Protein AF-A0A1I8AY73-F1 (afdb_monomer_lite)

pLDDT: mean 74.16, std 17.39, range [27.39, 95.38]

Sequence (264 aa):
MKQMMITGSDPMNEMKNCLAQVWASETMIEEIRRCGNGSQSYKFQIEDEHNTKQILTQKPRFVPFMSYNGFSHIQIQSSLQLFFVEKMRHWNKTIGGNEENNQLQNIDSDTNERLRTTKSNPKECHFPPEFWCIDPKISQQCFNKELCNQQFKSIYGRPINFKIIFNSKFEESRNYLNKYILNNLLNIKTLKLNNGKMFVELEPLHLTNQELEECGFSEWCAQRILEICIAASVEDINQRNNLLLCLNSKYGQINSNWIYECSF

Organism: Meloidogyne hapla (NCBI:txid6305)

Structure (mmCIF, N/CA/C/O backbone):
data_AF-A0A1I8AY73-F1
#
_entry.id   AF-A0A1I8AY73-F1
#
loop_
_atom_site.group_PDB
_atom_site.id
_atom_site.type_symbol
_atom_site.label_atom_id
_atom_site.label_alt_id
_atom_site.label_comp_id
_atom_site.label_asym_id
_atom_site.label_entity_id
_atom_site.label_seq_id
_atom_site.pdbx_PDB_ins_code
_atom_site.Cartn_x
_atom_site.Cartn_y
_atom_site.Cartn_z
_atom_site.occupancy
_atom_site.B_iso_or_equiv
_atom_site.auth_seq_id
_atom_site.auth_comp_id
_atom_site.auth_asym_id
_atom_site.auth_atom_id
_atom_site.pdbx_PDB_model_num
ATOM 1 N N . MET A 1 1 ? 30.314 1.329 17.878 1.00 36.28 1 MET A N 1
ATOM 2 C CA . MET A 1 1 ? 29.064 1.590 17.131 1.00 36.28 1 MET A CA 1
ATOM 3 C C . MET A 1 1 ? 29.318 2.750 16.180 1.00 36.28 1 MET A C 1
ATOM 5 O O . MET A 1 1 ? 29.460 3.872 16.640 1.00 36.28 1 MET A O 1
ATOM 9 N N . LYS A 1 2 ? 29.494 2.469 14.884 1.00 33.69 2 LYS A N 1
ATOM 10 C CA . LYS A 1 2 ? 29.646 3.495 13.843 1.00 33.69 2 LYS A CA 1
ATOM 11 C C . LYS A 1 2 ? 28.239 3.914 13.418 1.00 33.69 2 LYS A C 1
ATOM 13 O O . LYS A 1 2 ? 27.488 3.081 12.924 1.00 33.69 2 LYS A O 1
ATOM 18 N N . GLN A 1 3 ? 27.881 5.168 13.664 1.00 36.50 3 GLN A N 1
ATOM 19 C CA . GLN A 1 3 ? 26.682 5.787 13.104 1.00 36.50 3 GLN A CA 1
ATOM 20 C C . GLN A 1 3 ? 26.814 5.750 11.574 1.00 36.50 3 GLN A C 1
ATOM 22 O O . GLN A 1 3 ? 27.752 6.330 11.026 1.00 36.50 3 GLN A O 1
ATOM 27 N N . MET A 1 4 ? 25.928 5.021 10.891 1.00 27.39 4 MET A N 1
ATOM 28 C CA . MET A 1 4 ? 25.780 5.122 9.440 1.00 27.39 4 MET A CA 1
ATOM 29 C C . MET A 1 4 ? 25.225 6.515 9.148 1.00 27.39 4 MET A C 1
ATOM 31 O O . MET A 1 4 ? 24.051 6.789 9.385 1.00 27.39 4 MET A O 1
ATOM 35 N N . MET A 1 5 ? 26.093 7.416 8.690 1.00 34.47 5 MET A N 1
ATOM 36 C CA . MET A 1 5 ? 25.655 8.635 8.028 1.00 34.47 5 MET A CA 1
ATOM 37 C C . MET A 1 5 ? 24.978 8.215 6.726 1.00 34.47 5 MET A C 1
ATOM 39 O O . MET A 1 5 ? 25.613 7.599 5.873 1.00 34.47 5 MET A O 1
ATOM 43 N N . ILE A 1 6 ? 23.691 8.527 6.589 1.00 37.44 6 ILE A N 1
ATOM 44 C CA . ILE A 1 6 ? 23.001 8.494 5.302 1.00 37.44 6 ILE A CA 1
ATOM 45 C C . ILE A 1 6 ? 23.658 9.597 4.472 1.00 37.44 6 ILE A C 1
ATOM 47 O O . ILE A 1 6 ? 23.344 10.775 4.626 1.00 37.44 6 ILE A O 1
ATOM 51 N N . THR A 1 7 ? 24.655 9.243 3.663 1.00 50.66 7 THR A N 1
ATOM 52 C CA . THR A 1 7 ? 25.154 10.143 2.626 1.00 50.66 7 THR A CA 1
ATOM 53 C C . THR A 1 7 ? 24.006 10.306 1.645 1.00 50.66 7 THR A C 1
ATOM 55 O O . THR A 1 7 ? 23.680 9.344 0.955 1.00 50.66 7 THR A O 1
ATOM 58 N N . GLY A 1 8 ? 23.346 11.468 1.659 1.00 48.25 8 GLY A N 1
ATOM 59 C CA . GLY A 1 8 ? 22.262 11.774 0.730 1.00 48.25 8 GLY A CA 1
ATOM 60 C C . GLY A 1 8 ? 22.762 11.532 -0.685 1.00 48.25 8 GLY A C 1
ATOM 61 O O . GLY A 1 8 ? 23.672 12.218 -1.151 1.00 48.25 8 GLY A O 1
ATOM 62 N N . SER A 1 9 ? 22.250 10.485 -1.311 1.00 67.62 9 SER A N 1
ATOM 63 C CA . SER A 1 9 ? 22.559 10.139 -2.683 1.00 67.62 9 SER A CA 1
ATOM 64 C C . SER A 1 9 ? 22.041 11.254 -3.585 1.00 67.62 9 SER A C 1
ATOM 66 O O . SER A 1 9 ? 20.951 11.786 -3.379 1.00 67.62 9 SER A O 1
ATOM 68 N N . ASP A 1 10 ? 22.860 11.655 -4.557 1.00 81.50 10 ASP A N 1
ATOM 69 C CA . ASP A 1 10 ? 22.446 12.608 -5.583 1.00 81.50 10 ASP A CA 1
ATOM 70 C C . ASP A 1 10 ? 21.257 12.001 -6.349 1.00 81.50 10 ASP A C 1
ATOM 72 O O . ASP A 1 10 ? 21.439 10.961 -7.000 1.00 81.50 10 ASP A O 1
ATOM 76 N N . PRO A 1 11 ? 20.062 12.621 -6.301 1.00 73.25 11 PRO A N 1
ATOM 77 C CA . PRO A 1 11 ? 18.874 12.105 -6.971 1.00 73.25 11 PRO A CA 1
ATOM 78 C C . PRO A 1 11 ? 19.085 11.864 -8.467 1.00 73.25 11 PRO A C 1
ATOM 80 O O . PRO A 1 11 ? 18.412 11.016 -9.044 1.00 73.25 11 PRO A O 1
ATOM 83 N N . MET A 1 12 ? 20.027 12.563 -9.115 1.00 73.94 12 MET A N 1
ATOM 84 C CA . MET A 1 12 ?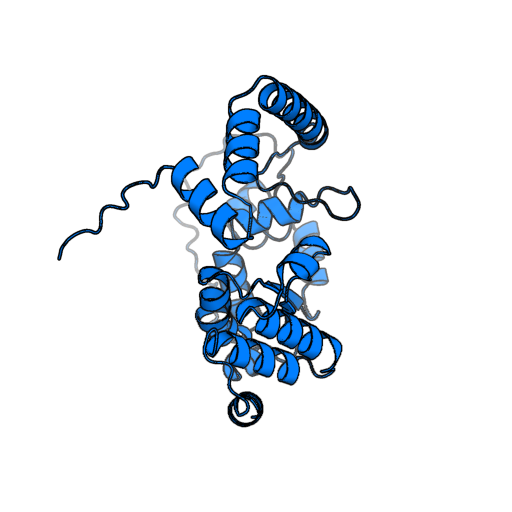 20.349 12.329 -10.527 1.00 73.94 12 MET A CA 1
ATOM 85 C C . MET A 1 12 ? 21.146 11.051 -10.755 1.00 73.94 12 MET A C 1
ATOM 87 O O . MET A 1 12 ? 20.910 10.351 -11.742 1.00 73.94 12 MET A O 1
ATOM 91 N N . ASN A 1 13 ? 22.039 10.703 -9.832 1.00 78.69 13 ASN A N 1
ATOM 92 C CA . ASN A 1 13 ? 22.738 9.423 -9.882 1.00 78.69 13 ASN A CA 1
ATOM 93 C C . ASN A 1 13 ? 21.777 8.270 -9.568 1.00 78.69 13 ASN A C 1
ATOM 95 O O . ASN A 1 13 ? 21.842 7.228 -10.219 1.00 78.69 13 ASN A O 1
ATOM 99 N N . GLU A 1 14 ? 20.835 8.466 -8.641 1.00 82.25 14 GLU A N 1
ATOM 100 C CA . GLU A 1 14 ? 19.780 7.479 -8.388 1.00 82.25 14 GLU A CA 1
ATOM 101 C C . GLU A 1 14 ? 18.820 7.332 -9.565 1.00 82.25 14 GLU A C 1
ATOM 103 O O . GLU A 1 14 ? 18.503 6.208 -9.943 1.00 82.25 14 GLU A O 1
ATOM 108 N N . MET A 1 15 ? 18.417 8.437 -10.202 1.00 83.94 15 MET A N 1
ATOM 109 C CA . MET A 1 15 ? 17.602 8.413 -11.415 1.00 83.94 15 MET A CA 1
ATOM 110 C C . MET A 1 15 ? 18.298 7.617 -12.519 1.00 83.94 15 MET A C 1
ATOM 112 O O . MET A 1 15 ? 17.665 6.763 -13.129 1.00 83.94 15 MET A O 1
ATOM 116 N N . LYS A 1 16 ? 19.598 7.840 -12.756 1.00 81.31 16 LYS A N 1
ATOM 117 C CA . LYS A 1 16 ? 20.367 7.064 -13.740 1.00 81.31 16 LYS A CA 1
ATOM 118 C C . LYS A 1 16 ? 20.355 5.571 -13.412 1.00 81.31 16 LYS A C 1
ATOM 120 O O . LYS A 1 16 ? 20.081 4.759 -14.291 1.00 81.31 16 LYS A O 1
ATOM 125 N N . ASN A 1 17 ? 20.613 5.218 -12.155 1.00 80.69 17 ASN A N 1
ATOM 126 C CA . ASN A 1 17 ? 20.606 3.826 -11.707 1.00 80.69 17 ASN A CA 1
ATOM 127 C C . ASN A 1 17 ? 19.213 3.190 -11.841 1.00 80.69 17 ASN A C 1
ATOM 129 O O . ASN A 1 17 ? 19.109 2.034 -12.234 1.00 80.69 17 ASN A O 1
ATOM 133 N N . CYS A 1 18 ? 18.152 3.946 -11.558 1.00 80.94 18 CYS A N 1
ATOM 134 C CA . CYS A 1 18 ? 16.764 3.511 -11.690 1.00 80.94 18 CYS A CA 1
ATOM 135 C C . CYS A 1 18 ? 16.366 3.323 -13.163 1.00 80.94 18 CYS A C 1
ATOM 137 O O . CYS A 1 18 ? 15.837 2.280 -13.533 1.00 80.94 18 CYS A O 1
ATOM 139 N N . LEU A 1 19 ? 16.698 4.283 -14.032 1.00 75.94 19 LEU A N 1
ATOM 140 C CA . LEU A 1 19 ? 16.413 4.205 -15.467 1.00 75.94 19 LEU A CA 1
ATOM 141 C C . LEU A 1 19 ? 17.179 3.059 -16.144 1.00 75.94 19 LEU A C 1
ATOM 143 O O . LEU A 1 19 ? 16.635 2.371 -17.005 1.00 75.94 19 LEU A O 1
ATOM 147 N N . ALA A 1 20 ? 18.410 2.790 -15.703 1.00 77.12 20 ALA A N 1
ATOM 148 C CA . ALA A 1 20 ? 19.174 1.633 -16.162 1.00 77.12 20 ALA A CA 1
ATOM 149 C C . ALA A 1 20 ? 18.514 0.293 -15.774 1.00 77.12 20 ALA A C 1
ATOM 151 O O . ALA A 1 20 ? 18.665 -0.692 -16.497 1.00 77.12 20 ALA A O 1
ATOM 152 N N . GLN A 1 21 ? 17.762 0.243 -14.665 1.00 82.62 21 GLN A N 1
ATOM 153 C CA . GLN A 1 21 ? 17.021 -0.955 -14.243 1.00 82.62 21 GLN A CA 1
ATOM 154 C C . GLN A 1 21 ? 15.760 -1.216 -15.077 1.00 82.62 21 GLN A C 1
ATOM 156 O O . GLN A 1 21 ? 15.335 -2.365 -15.153 1.00 82.62 21 GLN A O 1
ATOM 161 N N . VAL A 1 22 ? 15.194 -0.191 -15.723 1.00 78.44 22 VAL A N 1
ATOM 162 C CA . VAL A 1 22 ? 14.037 -0.310 -16.637 1.00 78.44 22 VAL A CA 1
ATOM 163 C C . VAL A 1 22 ? 14.459 -0.341 -18.113 1.00 78.44 22 VAL A C 1
ATOM 165 O O . VAL A 1 22 ? 13.710 0.045 -19.002 1.00 78.44 22 VAL A O 1
ATOM 168 N N . TRP A 1 23 ? 15.692 -0.789 -18.380 1.00 82.06 23 TRP A N 1
ATOM 169 C CA . TRP A 1 23 ? 16.272 -0.949 -19.722 1.00 82.06 23 TRP A CA 1
ATOM 170 C C . TRP A 1 23 ? 16.296 0.317 -20.589 1.00 82.06 23 TRP A C 1
ATOM 172 O O . TRP A 1 23 ? 16.402 0.224 -21.815 1.00 82.06 23 TRP A O 1
ATOM 182 N N . ALA A 1 24 ? 16.266 1.506 -19.981 1.00 79.44 24 ALA A N 1
ATOM 183 C CA . ALA A 1 24 ? 16.506 2.732 -20.725 1.00 79.44 24 ALA A CA 1
ATOM 184 C C . ALA A 1 24 ? 17.937 2.703 -21.286 1.00 79.44 24 ALA A C 1
ATOM 186 O O . ALA A 1 24 ? 18.908 2.475 -20.559 1.00 79.44 24 ALA A O 1
ATOM 187 N N . SER A 1 25 ? 18.079 2.928 -22.592 1.00 92.94 25 SER A N 1
ATOM 188 C CA . SER A 1 25 ? 19.401 3.043 -23.208 1.00 92.94 25 SER A CA 1
ATOM 189 C C . SER A 1 25 ? 20.148 4.250 -22.632 1.00 92.94 25 SER A C 1
ATOM 191 O O . SER A 1 25 ? 19.530 5.241 -22.247 1.00 92.94 25 SER A O 1
ATOM 193 N N . GLU A 1 26 ? 21.484 4.219 -22.617 1.00 91.12 26 GLU A N 1
ATOM 194 C CA . GLU A 1 26 ? 22.284 5.368 -22.153 1.00 91.12 26 GLU A CA 1
ATOM 195 C C . GLU A 1 26 ? 21.918 6.652 -22.925 1.00 91.12 26 GLU A C 1
ATOM 197 O O . GLU A 1 26 ? 21.875 7.739 -22.355 1.00 91.12 26 GLU A O 1
ATOM 202 N N . THR A 1 27 ? 21.567 6.518 -24.210 1.00 93.69 27 THR A N 1
ATOM 203 C CA . THR A 1 27 ? 21.053 7.616 -25.038 1.00 93.69 27 THR A CA 1
ATOM 204 C C . THR A 1 27 ? 19.722 8.159 -24.514 1.00 93.69 27 THR A C 1
ATOM 206 O O . THR A 1 27 ? 19.594 9.370 -24.370 1.00 93.69 27 THR A O 1
ATOM 209 N N . MET A 1 28 ? 18.762 7.295 -24.168 1.00 89.62 28 MET A N 1
ATOM 210 C CA . MET A 1 28 ? 17.471 7.700 -23.597 1.00 89.62 28 MET A CA 1
ATOM 211 C C . MET A 1 28 ? 17.636 8.339 -22.212 1.00 89.62 28 MET A C 1
ATOM 213 O O . MET A 1 28 ? 17.006 9.352 -21.923 1.00 89.62 28 MET A O 1
ATOM 217 N N . ILE A 1 29 ? 18.512 7.795 -21.363 1.00 87.62 29 ILE A N 1
ATOM 218 C CA . ILE A 1 29 ? 18.831 8.375 -20.050 1.00 87.62 29 ILE A CA 1
ATOM 219 C C . ILE A 1 29 ? 19.402 9.784 -20.223 1.00 87.62 29 ILE A C 1
ATOM 221 O O . ILE A 1 29 ? 18.997 10.717 -19.528 1.00 87.62 29 ILE A O 1
ATOM 225 N N . GLU A 1 30 ? 20.321 9.957 -21.171 1.00 90.94 30 GLU A N 1
ATOM 226 C CA . GLU A 1 30 ? 20.922 11.250 -21.474 1.00 90.94 30 GLU A CA 1
ATOM 227 C C . GLU A 1 30 ? 19.906 12.229 -22.086 1.00 90.94 30 GLU A C 1
ATOM 229 O O . GLU A 1 30 ? 19.953 13.424 -21.794 1.00 90.94 30 GLU A O 1
ATOM 234 N N . GLU A 1 31 ? 18.944 11.748 -22.875 1.00 91.75 31 GLU A N 1
ATOM 235 C CA . GLU A 1 31 ? 17.822 12.545 -23.381 1.00 91.75 31 GLU A CA 1
ATOM 236 C C . GLU A 1 31 ? 16.857 12.973 -22.271 1.00 91.75 31 GLU A C 1
ATOM 238 O O . GLU A 1 31 ? 16.503 14.150 -22.212 1.00 91.75 31 GLU A O 1
ATOM 243 N N . ILE A 1 32 ? 16.492 12.079 -21.347 1.00 87.38 32 ILE A N 1
ATOM 244 C CA . ILE 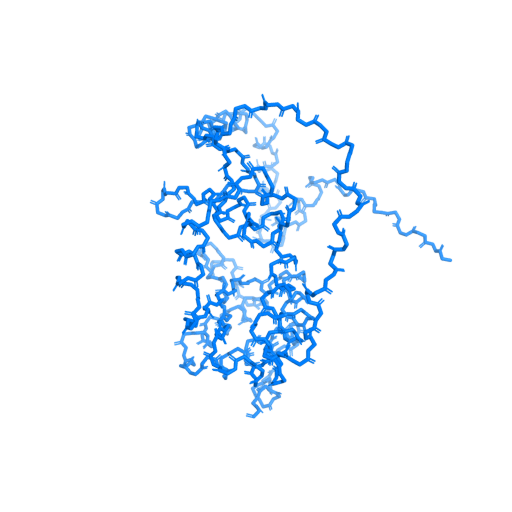A 1 32 ? 15.681 12.405 -20.164 1.00 87.38 32 ILE A CA 1
ATOM 245 C C . ILE A 1 32 ? 16.419 13.422 -19.295 1.00 87.38 32 ILE A C 1
ATOM 247 O O . ILE A 1 32 ? 15.829 14.416 -18.876 1.00 87.38 32 ILE A O 1
ATOM 251 N N . ARG A 1 33 ? 17.728 13.242 -19.083 1.00 87.69 33 ARG A N 1
ATOM 252 C CA . ARG A 1 33 ? 18.569 14.191 -18.343 1.00 87.69 33 ARG A CA 1
ATOM 253 C C . ARG A 1 33 ? 18.621 15.553 -19.034 1.00 87.69 33 ARG A C 1
ATOM 255 O O . ARG A 1 33 ? 18.511 16.589 -18.377 1.00 87.69 33 ARG A O 1
ATOM 262 N N . ARG A 1 34 ? 18.775 15.571 -20.359 1.00 92.12 34 ARG A N 1
ATOM 263 C CA . ARG A 1 34 ? 18.763 16.798 -21.165 1.00 92.12 34 ARG A CA 1
ATOM 264 C C . ARG A 1 34 ? 17.396 17.475 -21.130 1.00 92.12 34 ARG A C 1
ATOM 266 O O . ARG A 1 34 ? 17.342 18.696 -21.048 1.00 92.12 34 ARG A O 1
ATOM 273 N N . CYS A 1 35 ? 16.314 16.701 -21.150 1.00 91.75 35 CYS A N 1
ATOM 274 C CA . CYS A 1 35 ? 14.952 17.198 -21.001 1.00 91.75 35 CYS A CA 1
ATOM 275 C C . CYS A 1 35 ? 14.748 17.805 -19.610 1.00 91.75 35 CYS A C 1
ATOM 277 O O . CYS A 1 35 ? 14.320 18.951 -19.523 1.00 91.75 35 CYS A O 1
ATOM 279 N N . GLY A 1 36 ? 15.130 17.083 -18.550 1.00 86.81 36 GLY A N 1
ATOM 280 C CA . GLY A 1 36 ? 15.048 17.492 -17.144 1.00 86.81 36 GLY A CA 1
ATOM 281 C C . GLY A 1 36 ? 15.782 18.799 -16.843 1.00 86.81 36 GLY A C 1
ATOM 282 O O . GLY A 1 36 ? 15.275 19.625 -16.090 1.00 86.81 36 GLY A O 1
ATOM 283 N N . ASN A 1 37 ? 16.917 19.031 -17.505 1.00 89.44 37 ASN A N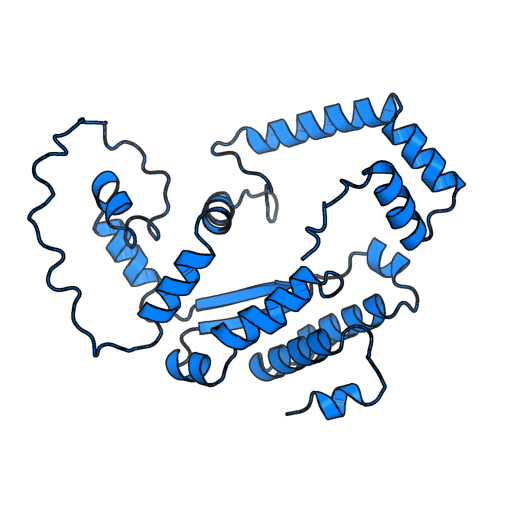 1
ATOM 284 C CA . ASN A 1 37 ? 17.700 20.268 -17.394 1.00 89.44 37 ASN A CA 1
ATOM 285 C C . ASN A 1 37 ? 17.364 21.323 -18.468 1.00 89.44 37 ASN A C 1
ATOM 287 O O . ASN A 1 37 ? 17.993 22.380 -18.512 1.00 89.44 37 ASN A O 1
ATOM 291 N N . GLY A 1 38 ? 16.438 21.024 -19.380 1.00 91.75 38 GLY A N 1
ATOM 292 C CA . GLY A 1 38 ? 16.146 21.838 -20.554 1.00 91.75 38 GLY A CA 1
ATOM 293 C C . GLY A 1 38 ? 14.948 22.767 -20.377 1.00 91.75 38 GLY A C 1
ATOM 294 O O . GLY A 1 38 ? 14.232 22.751 -19.383 1.00 91.75 38 GLY A O 1
ATOM 295 N N . SER A 1 39 ? 14.661 23.561 -21.408 1.00 94.94 39 SER A N 1
ATOM 296 C CA . SER A 1 39 ? 13.465 24.415 -21.430 1.00 94.94 39 SER A CA 1
ATOM 297 C C . SER A 1 39 ? 12.156 23.617 -21.474 1.00 94.94 39 SER A C 1
ATOM 299 O O . SER A 1 39 ? 11.102 24.147 -21.129 1.00 94.94 39 SER A O 1
ATOM 301 N N . GLN A 1 40 ? 12.210 22.348 -21.889 1.00 92.44 40 GLN A N 1
ATOM 302 C CA . GLN A 1 40 ? 11.045 21.473 -21.945 1.00 92.44 40 GLN A CA 1
ATOM 303 C C . GLN A 1 40 ? 10.586 21.028 -20.550 1.00 92.44 40 GLN A C 1
ATOM 305 O O . GLN A 1 40 ? 9.386 21.071 -20.291 1.00 92.44 40 GLN A O 1
ATOM 310 N N . SER A 1 41 ? 11.498 20.681 -19.629 1.00 89.69 41 SER A N 1
ATOM 311 C CA . SER A 1 41 ? 11.107 20.373 -18.244 1.00 89.69 41 SER A CA 1
ATOM 312 C C . SER A 1 41 ? 10.489 21.576 -17.554 1.00 89.69 41 SER A C 1
ATOM 314 O O . SER A 1 41 ? 9.502 21.422 -16.849 1.00 89.69 41 SER A O 1
ATOM 316 N N . TYR A 1 42 ? 11.011 22.778 -17.801 1.00 90.06 42 TYR A N 1
ATOM 317 C CA . TYR A 1 42 ? 10.429 24.002 -17.263 1.00 90.06 42 TYR A CA 1
ATOM 318 C C . TYR A 1 42 ? 8.980 24.204 -17.733 1.00 90.06 42 TYR A C 1
ATOM 320 O O . TYR A 1 42 ? 8.114 24.556 -16.936 1.00 90.06 42 TYR A O 1
ATOM 328 N N . LYS A 1 43 ? 8.685 23.919 -19.010 1.00 93.94 43 LYS A N 1
ATOM 329 C CA . LYS A 1 43 ? 7.306 23.947 -19.524 1.00 93.94 43 LYS A CA 1
ATOM 330 C C . LYS A 1 43 ? 6.415 22.922 -18.824 1.00 93.94 43 LYS A C 1
ATOM 332 O O . LYS A 1 43 ? 5.323 23.289 -18.404 1.00 93.94 43 LYS A O 1
ATOM 337 N N . PHE A 1 44 ? 6.889 21.686 -18.660 1.00 91.75 44 PHE A N 1
ATOM 338 C CA . PHE A 1 44 ? 6.140 20.650 -17.943 1.00 91.75 44 PHE A CA 1
ATOM 339 C C . PHE A 1 44 ? 5.929 21.006 -16.470 1.00 91.75 44 PHE A C 1
ATOM 341 O O . PHE A 1 44 ? 4.834 20.830 -15.964 1.00 91.75 44 PHE A O 1
ATOM 348 N N . GLN A 1 45 ? 6.912 21.615 -15.803 1.00 87.88 45 GLN A N 1
ATOM 349 C CA . GLN A 1 45 ? 6.752 22.098 -14.430 1.00 87.88 45 GLN A CA 1
ATOM 350 C C . GLN A 1 45 ? 5.701 23.205 -14.321 1.00 87.88 45 GLN A C 1
ATOM 352 O O . GLN A 1 45 ? 4.928 23.201 -13.369 1.00 87.88 45 GLN A O 1
ATOM 357 N N . ILE A 1 46 ? 5.639 24.137 -15.279 1.00 92.44 46 ILE A N 1
ATOM 358 C CA . ILE A 1 46 ? 4.577 25.156 -15.315 1.00 92.44 46 ILE A CA 1
ATOM 359 C C . ILE A 1 46 ? 3.206 24.503 -15.516 1.00 92.44 46 ILE A C 1
ATOM 361 O O . ILE A 1 46 ? 2.232 24.914 -14.885 1.00 92.44 46 ILE A O 1
ATOM 365 N N . GLU A 1 47 ? 3.114 23.506 -16.395 1.00 93.12 47 GLU A N 1
ATOM 366 C CA . GLU A 1 47 ? 1.878 22.765 -16.646 1.00 93.12 47 GLU A CA 1
ATOM 367 C C . GLU A 1 47 ? 1.435 21.976 -15.405 1.00 93.12 47 GLU A C 1
ATOM 369 O O . GLU A 1 47 ? 0.292 22.112 -14.968 1.00 93.12 47 GLU A O 1
ATOM 374 N N . ASP A 1 48 ? 2.352 21.250 -14.765 1.00 87.69 48 ASP A N 1
ATOM 375 C CA . ASP A 1 48 ? 2.124 20.537 -13.509 1.00 87.69 48 ASP A CA 1
ATOM 376 C C . ASP A 1 48 ? 1.742 21.493 -12.379 1.00 87.69 48 ASP A C 1
ATOM 378 O O . ASP A 1 48 ? 0.831 21.199 -11.605 1.00 87.69 48 ASP A O 1
ATOM 382 N N . GLU A 1 49 ? 2.385 22.659 -12.284 1.00 87.88 49 GLU A N 1
ATOM 383 C CA . GLU A 1 49 ? 2.030 23.701 -11.322 1.00 87.88 49 GLU A CA 1
ATOM 384 C C . GLU A 1 49 ? 0.618 24.226 -11.592 1.00 87.88 49 GLU A C 1
ATOM 386 O O . GLU A 1 49 ? -0.162 24.396 -10.654 1.00 87.88 49 GLU A O 1
ATOM 391 N N . HIS A 1 50 ? 0.263 24.465 -12.857 1.00 90.25 50 HIS A N 1
ATOM 392 C CA . HIS A 1 50 ? -1.076 24.897 -13.238 1.00 90.25 50 HIS A CA 1
ATOM 393 C C . HIS A 1 50 ? -2.118 23.839 -12.859 1.00 90.25 50 HIS A C 1
ATOM 395 O O . HIS A 1 50 ? -3.077 24.156 -12.154 1.00 90.25 50 HIS A O 1
ATOM 401 N N . ASN A 1 51 ? -1.895 22.579 -13.233 1.00 83.69 51 ASN A N 1
ATOM 402 C CA . ASN A 1 51 ? -2.770 21.449 -12.921 1.00 83.69 51 ASN A CA 1
ATOM 403 C C . ASN A 1 51 ? -2.904 21.249 -11.405 1.00 83.69 51 ASN A C 1
ATOM 405 O O . ASN A 1 51 ? -4.011 21.159 -10.869 1.00 83.69 51 ASN A O 1
ATOM 409 N N . THR A 1 52 ? -1.784 21.289 -10.686 1.00 80.94 52 THR A N 1
ATOM 410 C CA . THR A 1 52 ? -1.747 21.198 -9.224 1.00 80.94 52 THR A CA 1
ATOM 411 C C . THR A 1 52 ? -2.476 22.372 -8.580 1.00 80.94 52 THR A C 1
ATOM 413 O O . THR A 1 52 ? -3.198 22.180 -7.607 1.00 80.94 52 THR A O 1
ATOM 416 N N . LYS A 1 53 ? -2.365 23.592 -9.118 1.00 83.06 53 LYS A N 1
ATOM 417 C CA . LYS A 1 53 ? -3.127 24.752 -8.634 1.00 83.06 53 LYS A CA 1
ATOM 418 C C . LYS A 1 53 ? -4.626 24.556 -8.813 1.00 83.06 53 LYS A C 1
ATOM 420 O O . LYS A 1 53 ? -5.347 24.883 -7.876 1.00 83.06 53 LYS A O 1
ATOM 425 N N . GLN A 1 54 ? -5.084 23.997 -9.939 1.00 81.31 54 GLN A N 1
ATOM 426 C CA . GLN A 1 54 ? -6.503 23.671 -10.145 1.00 81.31 54 GLN A CA 1
ATOM 427 C C . GLN A 1 54 ? -7.000 22.673 -9.090 1.00 81.31 54 GLN A C 1
ATOM 429 O O . GLN A 1 54 ? -8.061 22.872 -8.498 1.00 81.31 54 GLN A O 1
ATOM 434 N N . ILE A 1 55 ? -6.186 21.662 -8.779 1.00 74.25 55 ILE A N 1
ATOM 435 C CA . ILE A 1 55 ? -6.467 20.636 -7.766 1.00 74.25 55 ILE A CA 1
ATOM 436 C C . ILE A 1 55 ? -6.468 21.219 -6.339 1.00 74.25 55 ILE A C 1
ATOM 438 O O . ILE A 1 55 ? -7.374 20.964 -5.548 1.00 74.25 55 ILE A O 1
ATOM 442 N N . LEU A 1 56 ? -5.471 22.042 -6.004 1.00 67.75 56 LEU A N 1
ATOM 443 C CA . LEU A 1 56 ? -5.257 22.623 -4.672 1.00 67.75 56 LEU A CA 1
ATOM 444 C C . LEU A 1 56 ? -6.043 23.923 -4.422 1.00 67.75 56 LEU A C 1
ATOM 446 O O . LEU A 1 56 ? -5.836 24.585 -3.393 1.00 67.75 56 LEU A O 1
ATOM 450 N N . THR A 1 57 ? -6.941 24.308 -5.336 1.00 67.69 57 THR A N 1
ATOM 451 C CA . THR A 1 57 ? -7.884 25.418 -5.112 1.00 67.69 57 THR A CA 1
ATOM 452 C C . THR A 1 57 ? -8.832 25.131 -3.945 1.00 67.69 57 THR A C 1
ATOM 454 O O . THR A 1 57 ? -9.260 26.061 -3.258 1.00 67.69 57 THR A O 1
ATOM 457 N N . GLN A 1 58 ? -9.099 23.854 -3.658 1.00 57.34 58 GLN A N 1
ATOM 458 C CA . GLN A 1 58 ? -9.925 23.410 -2.539 1.00 57.34 58 GLN A CA 1
ATOM 459 C C . GLN A 1 58 ? -9.061 23.253 -1.272 1.00 57.34 58 GLN A C 1
ATOM 461 O O . GLN A 1 58 ? -8.046 22.562 -1.277 1.00 57.34 58 GLN A O 1
ATOM 466 N N . LYS A 1 59 ? -9.430 23.936 -0.177 1.00 57.50 59 LYS A N 1
ATOM 467 C CA . LYS A 1 59 ? -8.775 23.811 1.143 1.00 57.50 59 LYS A CA 1
ATOM 468 C C . LYS A 1 59 ? -9.473 22.731 1.987 1.00 57.50 59 LYS A C 1
ATOM 470 O O . LYS A 1 59 ? -10.698 22.650 1.905 1.00 57.50 59 LYS A O 1
ATOM 475 N N . PRO A 1 60 ? -8.767 22.014 2.889 1.00 49.69 60 PRO A N 1
ATOM 476 C CA . PRO A 1 60 ? -7.312 22.011 3.142 1.00 49.69 60 PRO A CA 1
ATOM 477 C C . PRO A 1 60 ? -6.448 21.352 2.041 1.00 49.69 60 PRO A C 1
ATOM 479 O O . PRO A 1 60 ? -6.959 20.641 1.190 1.00 49.69 60 PRO A O 1
ATOM 482 N N . ARG A 1 61 ? -5.127 21.600 2.058 1.00 64.69 61 ARG A N 1
ATOM 483 C CA . ARG A 1 61 ? -4.143 21.063 1.090 1.00 64.69 61 ARG A CA 1
ATOM 484 C C . ARG A 1 61 ? -3.234 20.041 1.779 1.00 64.69 61 ARG A C 1
ATOM 486 O O . ARG A 1 61 ? -2.736 20.332 2.864 1.00 64.69 61 ARG A O 1
ATOM 493 N N . PHE A 1 62 ? -2.984 18.899 1.152 1.00 64.00 62 PHE A N 1
ATOM 494 C CA . PHE A 1 62 ? -2.102 17.832 1.651 1.00 64.00 62 PHE A CA 1
ATOM 495 C C . PHE A 1 62 ? -1.344 17.215 0.478 1.00 64.00 62 PHE A C 1
ATOM 497 O O . PHE A 1 62 ? -1.821 17.219 -0.656 1.00 64.00 62 PHE A O 1
ATOM 504 N N . VAL A 1 63 ? -0.152 16.698 0.771 1.00 62.88 63 VAL A N 1
ATOM 505 C CA . VAL A 1 63 ? 0.674 15.926 -0.161 1.00 62.88 63 VAL A CA 1
ATOM 506 C C . VAL A 1 63 ? 1.042 14.610 0.541 1.00 62.88 63 VAL A C 1
ATOM 508 O O . VAL A 1 63 ? 1.563 14.691 1.656 1.00 62.88 63 VAL A O 1
ATOM 511 N N . PRO A 1 64 ? 0.787 13.427 -0.058 1.00 64.38 64 PRO A N 1
ATOM 512 C CA . PRO A 1 64 ? 0.254 13.251 -1.411 1.00 64.38 64 PRO A CA 1
ATOM 513 C C . PRO A 1 64 ? -1.240 13.596 -1.510 1.00 64.38 64 PRO A C 1
ATOM 515 O O . PRO A 1 64 ? -2.022 13.250 -0.626 1.00 64.38 64 PRO A O 1
ATOM 518 N N . PHE A 1 65 ? -1.615 14.267 -2.605 1.00 73.06 65 PHE A N 1
ATOM 519 C CA . PHE A 1 65 ? -3.009 14.439 -3.003 1.00 73.06 65 PHE A CA 1
ATOM 520 C C . PHE A 1 65 ? -3.475 13.182 -3.748 1.00 73.06 65 PHE A C 1
ATOM 522 O O . PHE A 1 65 ? -2.836 12.744 -4.700 1.00 73.06 65 PHE A O 1
ATOM 529 N N . MET A 1 66 ? -4.596 12.611 -3.330 1.00 72.19 66 MET A N 1
ATOM 530 C CA . MET A 1 66 ? -5.222 11.428 -3.903 1.00 72.19 66 MET A CA 1
ATOM 531 C C . MET A 1 66 ? -6.623 11.788 -4.397 1.00 72.19 66 MET A C 1
ATOM 533 O O . MET A 1 66 ? -7.424 12.406 -3.688 1.00 72.19 66 MET A O 1
ATOM 537 N N . SER A 1 67 ? -6.949 11.361 -5.611 1.00 69.75 67 SER A N 1
ATOM 538 C CA . SER A 1 67 ? -8.311 11.436 -6.132 1.00 69.75 67 SER A CA 1
ATOM 539 C C . SER A 1 67 ? -8.705 10.100 -6.733 1.00 69.75 67 SER A C 1
ATOM 541 O O . SER A 1 67 ? -7.869 9.425 -7.328 1.00 69.75 67 SER A O 1
ATOM 543 N N . TYR A 1 68 ? -9.969 9.726 -6.569 1.00 60.41 68 TYR A N 1
ATOM 544 C CA . TYR A 1 68 ? -10.554 8.580 -7.256 1.00 60.41 68 TYR A CA 1
ATOM 545 C C . TYR A 1 68 ? -11.686 9.099 -8.135 1.00 60.41 68 TYR A C 1
ATOM 547 O O . TYR A 1 68 ? -12.549 9.844 -7.671 1.00 60.41 68 TYR A O 1
ATOM 555 N N . ASN A 1 69 ? -11.650 8.754 -9.424 1.00 61.22 69 ASN A N 1
ATOM 556 C CA . ASN A 1 69 ? -12.616 9.218 -10.428 1.00 61.22 69 ASN A CA 1
ATOM 557 C C . ASN A 1 69 ? -12.779 10.752 -10.470 1.00 61.22 69 ASN A C 1
ATOM 559 O O . ASN A 1 69 ? -13.884 11.259 -10.631 1.00 61.22 69 ASN A O 1
ATOM 563 N N . GLY A 1 70 ? -11.683 11.495 -10.281 1.00 64.69 70 GLY A N 1
ATOM 564 C CA . GLY A 1 70 ? -11.687 12.962 -10.289 1.00 64.69 70 GLY A CA 1
ATOM 565 C C . GLY A 1 70 ? -12.201 13.622 -9.003 1.00 64.69 70 GLY A C 1
ATOM 566 O O . GLY A 1 70 ? -12.198 14.848 -8.917 1.00 64.69 70 GLY A O 1
ATOM 567 N N . PHE A 1 71 ? -12.595 12.851 -7.982 1.00 65.62 71 PHE A N 1
ATOM 568 C CA . PHE A 1 71 ? -13.042 13.385 -6.694 1.00 65.62 71 PHE A CA 1
ATOM 569 C C . PHE A 1 71 ? -11.927 13.343 -5.642 1.00 65.62 71 PHE A C 1
ATOM 571 O O . PHE A 1 71 ? -11.263 12.324 -5.450 1.00 65.62 71 PHE A O 1
ATOM 578 N N . SER A 1 72 ? -11.732 14.464 -4.938 1.00 66.88 72 SER A N 1
ATOM 579 C CA . SER A 1 72 ? -10.792 14.574 -3.816 1.00 66.88 72 SER A CA 1
ATOM 580 C C . SER A 1 72 ? -11.323 13.841 -2.585 1.00 66.88 72 SER A C 1
ATOM 582 O O . SER A 1 72 ? -12.400 14.154 -2.077 1.00 66.88 72 SER A O 1
ATOM 584 N N . HIS A 1 73 ? -10.534 12.914 -2.042 1.00 67.38 73 HIS A N 1
ATOM 585 C CA . HIS A 1 73 ? -10.848 12.227 -0.785 1.00 67.38 73 HIS A CA 1
ATOM 586 C C . HIS A 1 73 ? -10.135 12.885 0.398 1.00 67.38 73 HIS A C 1
ATOM 588 O O . HIS A 1 73 ? -9.365 12.254 1.125 1.00 67.38 73 HIS A O 1
ATOM 594 N N . ILE A 1 74 ? -10.393 14.180 0.565 1.00 61.41 74 ILE A N 1
ATOM 595 C CA . ILE A 1 74 ? -9.762 15.068 1.545 1.00 61.41 74 ILE A CA 1
ATOM 596 C C . ILE A 1 74 ? -9.795 14.528 2.978 1.00 61.41 74 ILE A C 1
ATOM 598 O O . ILE A 1 74 ? -8.806 14.601 3.700 1.00 61.41 74 ILE A O 1
ATOM 602 N N . GLN A 1 75 ? -10.914 13.916 3.361 1.00 55.62 75 GLN A N 1
ATOM 603 C CA . GLN A 1 75 ? -11.117 13.335 4.688 1.00 55.62 75 GLN A CA 1
ATOM 604 C C . GLN A 1 75 ? -10.265 12.083 4.905 1.00 55.62 75 GLN A C 1
ATOM 606 O O . GLN A 1 75 ? -9.815 11.842 6.017 1.00 55.62 75 GLN A O 1
ATOM 611 N N . ILE A 1 76 ? -10.018 11.289 3.861 1.00 58.16 76 ILE A N 1
ATOM 612 C CA . ILE A 1 76 ? -9.190 10.079 3.946 1.00 58.16 76 ILE A CA 1
ATOM 613 C C . ILE A 1 76 ? -7.719 10.477 4.074 1.00 58.16 76 ILE A C 1
ATOM 615 O O . ILE A 1 76 ? -6.992 9.935 4.899 1.00 58.16 76 ILE A O 1
ATOM 619 N N . GLN A 1 77 ? -7.295 11.472 3.302 1.00 62.09 77 GLN A N 1
ATOM 620 C CA . GLN A 1 77 ? -5.908 11.928 3.257 1.00 62.09 77 GLN A CA 1
ATOM 621 C C . GLN A 1 77 ? -5.475 12.649 4.528 1.00 62.09 77 GLN A C 1
ATOM 623 O O . GLN A 1 77 ? -4.412 12.345 5.066 1.00 62.09 77 GLN A O 1
ATOM 628 N N . SER A 1 78 ? -6.321 13.535 5.058 1.00 55.09 78 SER A N 1
ATOM 629 C CA . SER A 1 78 ? -6.048 14.217 6.327 1.00 55.09 78 SER A CA 1
ATOM 630 C C . SER A 1 78 ? -5.989 13.244 7.510 1.00 55.09 78 SER A C 1
ATOM 632 O O . SER A 1 78 ? -5.177 13.413 8.418 1.00 55.09 78 SER A O 1
ATOM 634 N N . SER A 1 79 ? -6.806 12.191 7.474 1.00 51.41 79 SER A N 1
ATOM 635 C CA . SER A 1 79 ? -6.926 11.192 8.541 1.00 51.41 79 SER A CA 1
ATOM 636 C C . SER A 1 79 ? -5.825 10.127 8.504 1.00 51.41 79 SER A C 1
ATOM 638 O O . SER A 1 79 ? -5.328 9.721 9.555 1.00 51.41 79 SER A O 1
ATOM 640 N N . LEU A 1 80 ? -5.422 9.683 7.307 1.00 56.62 80 LEU A N 1
ATOM 641 C CA . LEU A 1 80 ? -4.339 8.711 7.115 1.00 56.62 80 LEU A CA 1
ATOM 642 C C . LEU A 1 80 ? -2.970 9.280 7.504 1.00 56.62 80 LEU A C 1
ATOM 644 O O . LEU A 1 80 ? -2.144 8.542 8.029 1.00 56.62 80 LEU A O 1
ATOM 648 N N . GLN A 1 81 ? -2.724 10.575 7.280 1.00 53.97 81 GLN A N 1
ATOM 649 C CA . GLN A 1 81 ? -1.420 11.174 7.584 1.00 53.97 81 GLN A CA 1
ATOM 650 C C . GLN A 1 81 ? -1.182 11.439 9.070 1.00 53.97 81 GLN A C 1
ATOM 652 O O . GLN A 1 81 ? -0.035 11.407 9.506 1.00 53.97 81 GLN A O 1
ATOM 657 N N . LEU A 1 82 ? -2.230 11.716 9.849 1.00 48.31 82 LEU A N 1
ATOM 658 C CA . LEU A 1 82 ? -2.053 12.242 11.205 1.00 48.31 82 LEU A CA 1
ATOM 659 C C . LEU A 1 82 ? -2.210 11.201 12.322 1.00 48.31 82 LEU A C 1
ATOM 661 O O . LEU A 1 82 ? -1.648 11.413 13.390 1.00 48.31 82 LEU A O 1
ATOM 665 N N . PHE A 1 83 ? -2.945 10.100 12.112 1.00 53.06 83 PHE A N 1
ATOM 666 C CA . PHE A 1 83 ? -3.383 9.242 13.231 1.00 53.06 83 PHE A CA 1
ATOM 667 C C . PHE A 1 83 ? -3.455 7.749 12.921 1.00 53.06 83 PHE A C 1
ATOM 669 O O . PHE A 1 83 ? -4.143 6.998 13.616 1.00 53.06 83 PHE A O 1
ATOM 676 N N . PHE A 1 84 ? -2.806 7.287 11.855 1.00 59.03 84 PHE A N 1
ATOM 677 C CA . PHE A 1 84 ? -2.945 5.893 11.442 1.00 59.03 84 PHE A CA 1
ATOM 678 C C . PHE A 1 84 ? -2.508 4.910 12.545 1.00 59.03 84 PHE A C 1
ATOM 680 O O . PHE A 1 84 ? -3.178 3.910 12.786 1.00 59.03 84 PHE A O 1
ATOM 687 N N . VAL A 1 85 ? -1.457 5.239 13.301 1.00 54.81 85 VAL A N 1
ATOM 688 C CA . VAL A 1 85 ? -0.966 4.417 14.420 1.00 54.81 85 VAL A CA 1
ATOM 689 C C . VAL A 1 85 ? -1.944 4.427 15.606 1.00 54.81 85 VAL A C 1
ATOM 691 O O . VAL A 1 85 ? -2.254 3.379 16.179 1.00 54.81 85 VAL A O 1
ATOM 694 N N . GLU A 1 86 ? -2.475 5.592 15.965 1.00 55.06 86 GLU A N 1
ATOM 695 C CA . GLU A 1 86 ? -3.412 5.796 17.072 1.00 55.06 86 GLU A CA 1
ATOM 696 C C . GLU A 1 86 ? -4.779 5.157 16.791 1.00 55.06 86 GLU A C 1
ATOM 698 O O . GLU A 1 86 ? -5.365 4.534 17.682 1.00 55.06 86 GLU A O 1
ATOM 703 N N . LYS A 1 87 ? -5.259 5.240 15.542 1.00 58.25 87 LYS A N 1
ATOM 704 C CA . LYS A 1 87 ? -6.529 4.653 15.089 1.00 58.25 87 LYS A CA 1
ATOM 705 C C . LYS A 1 87 ? -6.507 3.131 15.217 1.00 58.25 87 LYS A C 1
ATOM 707 O O . LYS A 1 87 ? -7.425 2.546 15.790 1.00 58.25 87 LYS A O 1
ATOM 712 N N . MET A 1 88 ? -5.409 2.498 14.798 1.00 55.91 88 MET A N 1
ATOM 713 C CA . MET A 1 88 ? -5.211 1.052 14.943 1.00 55.91 88 MET A CA 1
ATOM 714 C C . MET A 1 88 ? -5.160 0.617 16.412 1.00 55.91 88 MET A C 1
ATOM 716 O O . MET A 1 88 ? -5.745 -0.402 16.782 1.00 55.91 88 MET A O 1
ATOM 720 N N . ARG A 1 89 ? -4.526 1.417 17.278 1.00 56.59 89 ARG A N 1
ATOM 721 C CA . ARG A 1 89 ? -4.469 1.151 18.723 1.00 56.59 89 ARG A CA 1
ATOM 722 C C . ARG A 1 89 ? -5.851 1.238 19.382 1.00 56.59 89 ARG A C 1
ATOM 724 O O . ARG A 1 89 ? -6.170 0.399 20.224 1.00 56.59 89 ARG A O 1
ATOM 731 N N . HIS A 1 90 ? -6.670 2.223 19.006 1.00 56.19 90 HIS A N 1
ATOM 732 C CA . HIS A 1 90 ? -8.015 2.396 19.561 1.00 56.19 90 HIS A CA 1
ATOM 733 C C . HIS A 1 90 ? -8.972 1.296 19.095 1.00 56.19 90 HIS A C 1
ATOM 735 O O . HIS A 1 90 ? -9.660 0.694 19.915 1.00 56.19 90 HIS A O 1
ATOM 741 N N . TRP A 1 91 ? -8.963 0.962 17.805 1.00 56.16 91 TRP A N 1
ATOM 742 C CA . TRP A 1 91 ? -9.793 -0.118 17.274 1.00 56.16 91 TRP A CA 1
ATOM 743 C C . TRP A 1 91 ? -9.470 -1.476 17.882 1.00 56.16 91 TRP A C 1
ATOM 745 O O . TRP A 1 91 ? -10.393 -2.206 18.225 1.00 56.16 91 TRP A O 1
ATOM 755 N N . ASN A 1 92 ? -8.195 -1.785 18.121 1.00 52.94 92 ASN A N 1
ATOM 756 C CA . ASN A 1 92 ? -7.821 -3.017 18.815 1.00 52.94 92 ASN A CA 1
ATOM 757 C C . ASN A 1 92 ? -8.415 -3.079 20.242 1.00 52.94 92 ASN A C 1
ATOM 759 O O . ASN A 1 92 ? -8.827 -4.138 20.705 1.00 52.94 92 ASN A O 1
ATOM 763 N N . LYS A 1 93 ? -8.538 -1.926 20.920 1.00 56.81 93 LYS A N 1
ATOM 764 C CA . LYS A 1 93 ? -9.175 -1.816 22.243 1.00 56.81 93 LYS A CA 1
ATOM 765 C C . LYS A 1 93 ? -10.702 -1.958 22.181 1.00 56.81 93 LYS A C 1
ATOM 767 O O . LYS A 1 93 ? -11.274 -2.615 23.042 1.00 56.81 93 LYS A O 1
ATOM 772 N N . THR A 1 94 ? -11.362 -1.352 21.193 1.00 51.69 94 THR A N 1
ATOM 773 C CA . THR A 1 94 ? -12.831 -1.397 21.044 1.00 51.69 94 THR A CA 1
ATOM 774 C C . THR A 1 94 ? -13.330 -2.747 20.529 1.00 51.69 94 THR A C 1
ATOM 776 O O . THR A 1 94 ? -14.399 -3.204 20.922 1.00 51.69 94 THR A O 1
ATOM 779 N N . ILE A 1 95 ? -12.578 -3.374 19.625 1.00 46.44 95 ILE A N 1
ATOM 780 C CA . ILE A 1 95 ? -12.974 -4.620 18.965 1.00 46.44 95 ILE A CA 1
ATOM 781 C C . ILE A 1 95 ? -12.570 -5.834 19.814 1.00 46.44 95 ILE A C 1
ATOM 783 O O . ILE A 1 95 ? -13.341 -6.784 19.893 1.00 46.44 95 ILE A O 1
ATOM 787 N N . GLY A 1 96 ? -11.428 -5.776 20.510 1.00 49.09 96 GLY A N 1
ATOM 788 C CA . GLY A 1 96 ? -10.861 -6.888 21.280 1.00 49.09 96 GLY A CA 1
ATOM 789 C C . GLY A 1 96 ? -11.594 -7.287 22.566 1.00 49.09 96 GLY A C 1
ATOM 790 O O . GLY A 1 96 ? -11.046 -8.073 23.330 1.00 49.09 96 GLY A O 1
ATOM 791 N N . GLY A 1 97 ? -12.793 -6.758 22.833 1.00 43.69 97 GLY A N 1
ATOM 792 C CA . GLY A 1 97 ? -13.743 -7.344 23.788 1.00 43.69 97 GLY A CA 1
ATOM 793 C C . GLY A 1 97 ? -13.296 -7.485 25.247 1.00 43.69 97 GLY A C 1
ATOM 794 O O . GLY A 1 97 ? -13.987 -8.153 26.008 1.00 43.69 97 GLY A O 1
ATOM 795 N N . ASN A 1 98 ? -12.196 -6.866 25.679 1.00 47.88 98 ASN A N 1
ATOM 796 C CA . ASN A 1 98 ? -11.838 -6.848 27.096 1.00 47.88 98 ASN A CA 1
ATOM 797 C C . ASN A 1 98 ? -12.639 -5.752 27.815 1.00 47.88 98 ASN A C 1
ATOM 799 O O . ASN A 1 98 ? -12.119 -4.686 28.145 1.00 47.88 98 ASN A O 1
ATOM 803 N N . GLU A 1 99 ? -13.918 -6.045 28.055 1.00 50.38 99 GLU A N 1
ATOM 804 C CA . GLU A 1 99 ? -14.813 -5.310 28.960 1.00 50.38 99 GLU A CA 1
ATOM 805 C C . GLU A 1 99 ? -14.425 -5.454 30.448 1.00 50.38 99 GLU A C 1
ATOM 807 O O . GLU A 1 99 ? -15.024 -4.805 31.300 1.00 50.38 99 GLU A O 1
ATOM 812 N N . GLU A 1 100 ? -13.390 -6.223 30.801 1.00 46.56 100 GLU A N 1
ATOM 813 C CA . GLU A 1 100 ? -13.078 -6.519 32.210 1.00 46.56 100 GLU A CA 1
ATOM 814 C C . GLU A 1 100 ? -12.051 -5.615 32.900 1.00 46.56 100 GLU A C 1
ATOM 816 O O . GLU A 1 100 ? -11.746 -5.837 34.064 1.00 46.56 100 GLU A O 1
ATOM 821 N N . ASN A 1 101 ? -11.591 -4.526 32.280 1.00 44.62 101 ASN A N 1
ATOM 822 C CA . ASN A 1 101 ? -10.971 -3.437 33.047 1.00 44.62 101 ASN A CA 1
ATOM 823 C C . ASN A 1 101 ? -11.692 -2.116 32.789 1.00 44.62 101 ASN A C 1
ATOM 825 O O . ASN A 1 101 ? -11.182 -1.174 32.178 1.00 44.62 101 ASN A O 1
ATOM 829 N N . ASN A 1 102 ? -12.912 -2.080 33.324 1.00 49.44 102 ASN A N 1
ATOM 830 C CA . ASN A 1 102 ? -13.517 -0.898 33.921 1.00 49.44 102 ASN A CA 1
ATOM 831 C C . ASN A 1 102 ? -12.494 -0.149 34.795 1.00 49.44 102 ASN A C 1
ATOM 833 O O . ASN A 1 102 ? -12.378 -0.400 35.987 1.00 49.44 102 ASN A O 1
ATOM 837 N N . GLN A 1 103 ? -11.777 0.797 34.195 1.00 42.34 103 GLN A N 1
ATOM 838 C CA . GLN A 1 103 ? -11.313 2.025 34.842 1.00 42.34 103 GLN A CA 1
ATOM 839 C C . GLN A 1 103 ? -11.114 3.107 33.767 1.00 42.34 103 GLN A C 1
ATOM 841 O O . GLN A 1 103 ? -10.032 3.608 33.490 1.00 42.34 103 GLN A O 1
ATOM 846 N N . LEU A 1 104 ? -12.234 3.457 33.130 1.00 40.03 104 LEU A N 1
ATOM 847 C CA . LEU A 1 104 ? -12.516 4.834 32.704 1.00 40.03 104 LEU A CA 1
ATOM 848 C C . LEU A 1 104 ? -13.251 5.598 33.826 1.00 40.03 104 LEU A C 1
ATOM 850 O O . LEU A 1 104 ? -13.896 6.613 33.583 1.00 40.03 104 LEU A O 1
ATOM 854 N N . GLN A 1 105 ? -13.159 5.098 35.062 1.00 46.12 105 GLN A N 1
ATOM 855 C CA . GLN A 1 105 ? -13.526 5.828 36.265 1.00 46.12 105 GLN A CA 1
ATOM 856 C C . GLN A 1 105 ? -12.251 6.457 36.826 1.00 46.12 105 GLN A C 1
ATOM 858 O O . GLN A 1 105 ? -11.279 5.753 37.087 1.00 46.12 105 GLN A O 1
ATOM 863 N N . ASN A 1 106 ? -12.299 7.780 36.982 1.00 39.25 106 ASN A N 1
ATOM 864 C CA . ASN A 1 106 ? -11.293 8.656 37.585 1.00 39.25 106 ASN A CA 1
ATOM 865 C C . ASN A 1 106 ? -10.130 9.059 36.666 1.00 39.25 106 ASN A C 1
ATOM 867 O O . ASN A 1 106 ? -8.960 8.855 36.970 1.00 39.25 106 ASN A O 1
ATOM 871 N N . ILE A 1 107 ? -10.449 9.750 35.566 1.00 41.41 107 ILE A N 1
ATOM 872 C CA . ILE A 1 107 ? -9.626 10.923 35.244 1.00 41.41 107 ILE A CA 1
ATOM 873 C C . ILE A 1 107 ? -10.120 12.006 36.195 1.00 41.41 107 ILE A C 1
ATOM 875 O O . ILE A 1 107 ? -11.183 12.587 35.974 1.00 41.41 107 ILE A O 1
ATOM 879 N N . ASP A 1 108 ? -9.382 12.170 37.291 1.00 39.75 108 ASP A N 1
ATOM 880 C CA . ASP A 1 108 ? -9.631 13.174 38.313 1.00 39.75 108 ASP A CA 1
ATOM 881 C C . ASP A 1 108 ? -9.914 14.533 37.681 1.00 39.75 108 ASP A C 1
ATOM 883 O O . ASP A 1 108 ? -9.137 15.106 36.912 1.00 39.75 108 ASP A O 1
ATOM 887 N N . SER A 1 109 ? -11.073 15.038 38.064 1.00 45.84 109 SER A N 1
ATOM 888 C CA . SER A 1 109 ? -11.666 16.320 37.738 1.00 45.84 109 SER A CA 1
ATOM 889 C C . SER A 1 109 ? -10.955 17.511 38.395 1.00 45.84 109 SER A C 1
ATOM 891 O O . SER A 1 109 ? -11.599 18.532 38.602 1.00 45.84 109 SER A O 1
ATOM 893 N N . ASP A 1 110 ? -9.656 17.419 38.704 1.00 39.22 110 ASP A N 1
ATOM 894 C CA . ASP A 1 110 ? -9.005 18.355 39.640 1.00 39.22 110 ASP A CA 1
ATOM 895 C C . ASP A 1 110 ? -7.742 19.066 39.118 1.00 39.22 110 ASP A C 1
ATOM 897 O O . ASP A 1 110 ? -6.995 19.685 39.868 1.00 39.22 110 ASP A O 1
ATOM 901 N N . THR A 1 111 ? -7.502 19.060 37.802 1.00 42.34 111 THR A N 1
ATOM 902 C CA . THR A 1 111 ? -6.446 19.903 37.185 1.00 42.34 111 THR A CA 1
ATOM 903 C C . THR A 1 11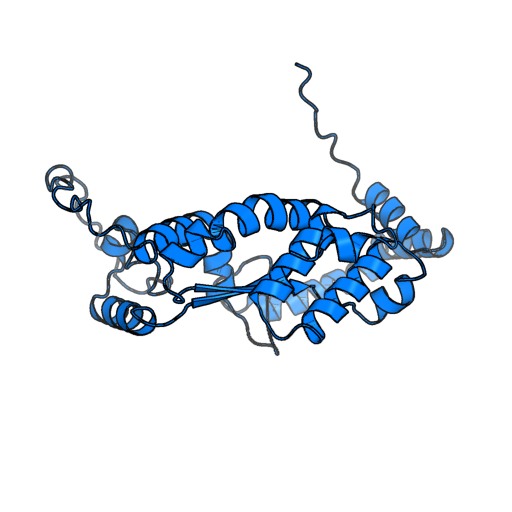1 ? -6.948 20.897 36.133 1.00 42.34 111 THR A C 1
ATOM 905 O O . THR A 1 111 ? -6.151 21.587 35.499 1.00 42.34 111 THR A O 1
ATOM 908 N N . ASN A 1 112 ? -8.267 21.071 35.991 1.00 40.69 112 ASN A N 1
ATOM 909 C CA . ASN A 1 112 ? -8.855 21.941 34.961 1.00 40.69 112 ASN A CA 1
ATOM 910 C C . ASN A 1 112 ? -9.175 23.381 35.404 1.00 40.69 112 ASN A C 1
ATOM 912 O O . ASN A 1 112 ? -9.767 24.133 34.631 1.00 40.69 112 ASN A O 1
ATOM 916 N N . GLU A 1 113 ? -8.742 23.836 36.582 1.00 41.66 113 GLU A N 1
ATOM 917 C CA . GLU A 1 113 ? -9.099 25.183 37.061 1.00 41.66 113 GLU A CA 1
ATOM 918 C C . GLU A 1 113 ? -8.226 26.338 36.517 1.00 41.66 113 GLU A C 1
ATOM 920 O O . GLU A 1 113 ? -8.338 27.479 36.968 1.00 41.66 113 GLU A O 1
ATOM 925 N N . ARG A 1 114 ? -7.361 26.107 35.515 1.00 36.91 114 ARG A N 1
ATOM 926 C CA . ARG A 1 114 ? -6.528 27.190 34.939 1.00 36.91 114 ARG A CA 1
ATOM 927 C C . ARG A 1 114 ? -6.502 27.333 33.421 1.00 36.91 114 ARG A C 1
ATOM 929 O O . ARG A 1 114 ? -5.790 28.202 32.926 1.00 36.91 114 ARG A O 1
ATOM 936 N N . LEU A 1 115 ? -7.352 26.629 32.678 1.00 39.03 115 LEU A N 1
ATOM 937 C CA . LEU A 1 115 ? -7.605 26.960 31.268 1.00 39.03 115 LEU A CA 1
ATOM 938 C C . LEU A 1 115 ? -8.919 27.734 31.141 1.00 39.03 115 LEU A C 1
ATOM 940 O O . LEU A 1 115 ? -9.907 27.287 30.565 1.00 39.03 115 LEU A O 1
ATOM 944 N N . ARG A 1 116 ? -8.914 28.944 31.714 1.00 41.53 116 ARG A N 1
ATOM 945 C CA . ARG A 1 116 ? -9.944 29.955 31.471 1.00 41.53 116 ARG A CA 1
ATOM 946 C C . ARG A 1 116 ? -9.931 30.347 29.992 1.00 41.53 116 ARG A C 1
ATOM 948 O O . ARG A 1 116 ? -9.100 31.129 29.550 1.00 41.53 116 ARG A O 1
ATOM 955 N N . THR A 1 117 ? -10.892 29.790 29.262 1.00 44.31 117 THR A N 1
ATOM 956 C CA . THR A 1 117 ? -11.786 30.500 28.337 1.00 44.31 117 THR A CA 1
ATOM 957 C C . THR A 1 117 ? -11.157 31.638 27.529 1.00 44.31 117 THR A C 1
ATOM 959 O O . THR A 1 117 ? -11.452 32.813 27.755 1.00 44.31 117 THR A O 1
ATOM 962 N N . THR A 1 118 ? -10.409 31.305 26.484 1.00 37.19 118 THR A N 1
ATOM 963 C CA . THR A 1 118 ? -10.517 32.095 25.259 1.00 37.19 118 THR A CA 1
ATOM 964 C C . THR A 1 118 ? -11.756 31.591 24.524 1.00 37.19 118 THR A C 1
ATOM 966 O O . THR A 1 118 ? -11.789 30.481 24.004 1.00 37.19 118 THR A O 1
ATOM 969 N N . LYS A 1 119 ? -12.828 32.394 24.541 1.00 43.53 119 LYS A N 1
ATOM 970 C CA . LYS A 1 119 ? -13.981 32.239 23.642 1.00 43.53 119 LYS A CA 1
ATOM 971 C C . LYS A 1 119 ? -13.487 32.430 22.201 1.00 43.53 119 LYS A C 1
ATOM 973 O O . LYS A 1 119 ? -13.623 33.514 21.641 1.00 43.53 119 LYS A O 1
ATOM 978 N N . SER A 1 120 ? -12.876 31.412 21.605 1.00 43.16 120 SER A N 1
ATOM 979 C CA . SER A 1 120 ? -12.846 31.301 20.152 1.00 43.16 120 SER A CA 1
ATOM 980 C C . SER A 1 120 ? -14.248 30.884 19.713 1.00 43.16 120 SER A C 1
ATOM 982 O O . SER A 1 120 ? -14.890 30.036 20.332 1.00 43.16 120 SER A O 1
ATOM 984 N N . ASN A 1 121 ? -14.782 31.545 18.689 1.00 46.72 121 ASN A N 1
ATOM 985 C CA . ASN A 1 121 ? -16.050 31.132 18.101 1.00 46.72 121 ASN A CA 1
ATOM 986 C C . ASN A 1 121 ? -15.939 29.650 17.680 1.00 46.72 121 ASN A C 1
ATOM 988 O O . ASN A 1 121 ? -14.988 29.324 16.972 1.00 46.72 121 ASN A O 1
ATOM 992 N N . PRO A 1 122 ? -16.888 28.769 18.054 1.00 49.31 122 PRO A N 1
ATOM 993 C CA . PRO A 1 122 ? -16.867 27.328 17.765 1.00 49.31 122 PRO A CA 1
ATOM 994 C C . PRO A 1 122 ? -17.226 27.032 16.298 1.00 49.31 122 PRO A C 1
ATOM 996 O O . PRO A 1 122 ? -17.979 26.112 15.985 1.00 49.31 122 PRO A O 1
ATOM 999 N N . LYS A 1 123 ? -16.760 27.874 15.375 1.00 54.38 123 LYS A N 1
ATOM 1000 C CA . LYS A 1 123 ? -17.089 27.776 13.961 1.00 54.38 123 LYS A CA 1
ATOM 1001 C C . LYS A 1 123 ? -15.966 27.033 13.254 1.00 54.38 123 LYS A C 1
ATOM 1003 O O . LYS A 1 123 ? -14.914 27.597 12.987 1.00 54.38 123 LYS A O 1
ATOM 1008 N N . GLU A 1 124 ? -16.282 25.775 12.969 1.00 59.34 124 GLU A N 1
ATOM 1009 C CA . GLU A 1 124 ? -15.609 24.859 12.046 1.00 59.34 124 GLU A CA 1
ATOM 1010 C C . GLU A 1 124 ? -14.444 24.063 12.631 1.00 59.34 124 GLU A C 1
ATOM 1012 O O . GLU A 1 124 ? -13.272 24.210 12.298 1.00 59.34 124 GLU A O 1
ATOM 1017 N N . CYS A 1 125 ? -14.813 23.088 13.456 1.00 63.06 125 CYS A N 1
ATOM 1018 C CA . CYS A 1 125 ? -13.985 21.909 13.614 1.00 63.06 125 CYS A CA 1
ATOM 1019 C C . CYS A 1 125 ? -13.991 21.117 12.305 1.00 63.06 125 CYS A C 1
ATOM 1021 O O . CYS A 1 125 ? -14.948 20.422 11.983 1.00 63.06 125 CYS A O 1
ATOM 1023 N N . HIS A 1 126 ? -12.906 21.242 11.543 1.00 68.00 126 HIS A N 1
ATOM 1024 C CA . HIS A 1 126 ? -12.700 20.524 10.282 1.00 68.00 126 HIS A CA 1
ATOM 1025 C C . HIS A 1 126 ? -12.332 19.043 10.472 1.00 68.00 126 HIS A C 1
ATOM 1027 O O . HIS A 1 126 ? -12.092 18.332 9.495 1.00 68.00 126 HIS A O 1
ATOM 1033 N N . PHE A 1 127 ? -12.262 18.571 11.719 1.00 59.03 127 PHE A N 1
ATOM 1034 C CA . PHE A 1 127 ? -11.955 17.182 12.026 1.00 59.03 127 PHE A CA 1
ATOM 1035 C C . PHE A 1 127 ? -13.209 16.308 11.885 1.00 59.03 127 PHE A C 1
ATOM 1037 O O . PHE A 1 127 ? -14.259 16.662 12.425 1.00 59.03 127 PHE A O 1
ATOM 1044 N N . PRO A 1 128 ? -13.119 15.163 11.184 1.00 65.75 128 PRO A N 1
ATOM 1045 C CA . PRO A 1 128 ? -14.236 14.243 11.039 1.00 65.75 128 PRO A CA 1
ATOM 1046 C C . PRO A 1 128 ? -14.778 13.754 12.385 1.00 65.75 128 PRO A C 1
ATOM 1048 O O . PRO A 1 128 ? -14.010 13.651 13.354 1.00 65.75 128 PRO A O 1
ATOM 1051 N N . PRO A 1 129 ? -16.061 13.339 12.438 1.00 66.56 129 PRO A N 1
ATOM 1052 C CA . PRO A 1 129 ? -16.649 12.955 13.696 1.00 66.56 129 PRO A CA 1
ATOM 1053 C C . PRO A 1 129 ? -16.023 11.753 14.405 1.00 66.56 129 PRO A C 1
ATOM 1055 O O . PRO A 1 129 ? -16.311 11.492 15.556 1.00 66.56 129 PRO A O 1
ATOM 1058 N N . GLU A 1 130 ? -15.160 10.992 13.757 1.00 64.06 130 GLU A N 1
ATOM 1059 C CA . GLU A 1 130 ? -14.421 9.910 14.405 1.00 64.06 130 GLU A CA 1
ATOM 1060 C C . GLU A 1 130 ? -13.321 10.406 15.364 1.00 64.06 130 GLU A C 1
ATOM 1062 O O . GLU A 1 130 ? -13.003 9.707 16.317 1.00 64.06 130 GLU A O 1
ATOM 1067 N N . PHE A 1 131 ? -12.775 11.614 15.187 1.00 64.62 131 PHE A N 1
ATOM 1068 C CA . PHE A 1 131 ? -11.617 12.084 15.966 1.00 64.62 131 PHE A CA 1
ATOM 1069 C C . PHE A 1 131 ? -12.005 12.787 17.265 1.00 64.62 131 PHE A C 1
ATOM 1071 O O . PHE A 1 131 ? -11.530 12.434 18.343 1.00 64.62 131 PHE A O 1
ATOM 1078 N N . TRP A 1 132 ? -12.932 13.740 17.193 1.00 74.38 132 TRP A N 1
ATOM 1079 C CA . TRP A 1 132 ? -13.431 14.463 18.368 1.00 74.38 132 TRP A CA 1
ATOM 1080 C C . TRP A 1 132 ? -14.259 13.601 19.338 1.00 74.38 132 TRP A C 1
ATOM 1082 O O . TRP A 1 132 ? -14.576 14.074 20.421 1.00 74.38 132 TRP A O 1
ATOM 1092 N N . CYS A 1 133 ? -14.637 12.367 18.986 1.00 66.38 133 CYS A N 1
ATOM 1093 C CA . CYS A 1 133 ? -15.358 11.461 19.887 1.00 66.38 133 CYS A CA 1
ATOM 1094 C C . CYS A 1 133 ? -14.405 10.531 20.637 1.00 66.38 133 CYS A C 1
ATOM 1096 O O . CYS A 1 133 ? -14.832 9.868 21.577 1.00 66.38 133 CYS A O 1
ATOM 1098 N N . ILE A 1 134 ? -13.145 10.457 20.197 1.00 66.00 134 ILE A N 1
ATOM 1099 C CA . ILE A 1 134 ? -12.131 9.542 20.723 1.00 66.00 134 ILE A CA 1
ATOM 1100 C C . ILE A 1 134 ? -11.074 10.305 21.531 1.00 66.00 134 ILE A C 1
ATOM 1102 O O . ILE A 1 134 ? -10.644 9.810 22.571 1.00 66.00 134 ILE A O 1
ATOM 1106 N N . ASP A 1 135 ? -10.659 11.495 21.084 1.00 70.38 135 ASP A N 1
ATOM 1107 C CA . ASP A 1 135 ? -9.634 12.300 21.760 1.00 70.38 135 ASP A CA 1
ATOM 1108 C C . ASP A 1 135 ? -10.263 13.359 22.687 1.00 70.38 135 ASP A C 1
ATOM 1110 O O . ASP A 1 135 ? -10.856 14.315 22.178 1.00 70.38 135 ASP A O 1
ATOM 1114 N N . PRO A 1 136 ? -10.076 13.277 24.022 1.00 67.56 136 PRO A N 1
ATOM 1115 C CA . PRO A 1 136 ? -10.660 14.223 24.974 1.00 67.56 136 PRO A CA 1
ATOM 1116 C C . PRO A 1 136 ? -10.256 15.686 24.744 1.00 67.56 136 PRO A C 1
ATOM 1118 O O . PRO A 1 136 ? -11.048 16.589 25.015 1.00 67.56 136 PRO A O 1
ATOM 1121 N N . LYS A 1 137 ? -9.040 15.943 24.244 1.00 69.06 137 LYS A N 1
ATOM 1122 C CA . LYS A 1 137 ? -8.539 17.299 23.974 1.00 69.06 137 LYS A CA 1
ATOM 1123 C C . LYS A 1 137 ? -9.247 17.907 22.765 1.00 69.06 137 LYS A C 1
ATOM 112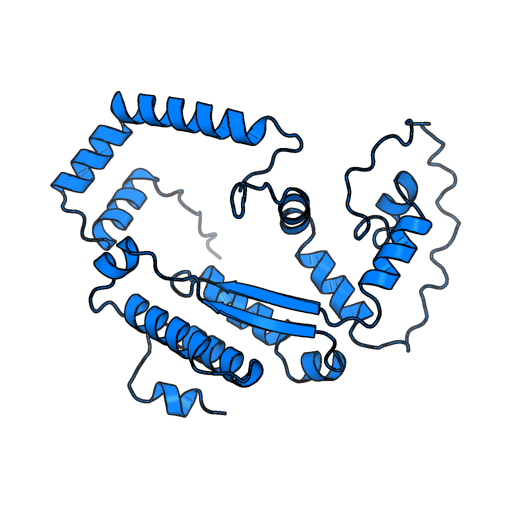5 O O . LYS A 1 137 ? -9.598 19.084 22.798 1.00 69.06 137 LYS A O 1
ATOM 1130 N N . ILE A 1 138 ? -9.501 17.106 21.727 1.00 66.62 138 ILE A N 1
ATOM 1131 C CA . ILE A 1 138 ? -10.261 17.533 20.540 1.00 66.62 138 ILE A CA 1
ATOM 1132 C C . ILE A 1 138 ? -11.756 17.621 20.878 1.00 66.62 138 ILE A C 1
ATOM 1134 O O . ILE A 1 138 ? -12.428 18.568 20.461 1.00 66.62 138 ILE A O 1
ATOM 1138 N N . SER A 1 139 ? -12.278 16.692 21.689 1.00 69.12 139 SER A N 1
ATOM 1139 C CA . SER A 1 139 ? -13.656 16.727 22.188 1.00 69.12 139 SER A CA 1
ATOM 1140 C C . SER A 1 139 ? -13.961 18.058 22.869 1.00 69.12 139 SER A C 1
ATOM 1142 O O . SER A 1 139 ? -14.961 18.689 22.564 1.00 69.12 139 SER A O 1
ATOM 1144 N N . GLN A 1 140 ? -13.094 18.555 23.747 1.00 73.19 140 GLN A N 1
ATOM 1145 C CA . GLN A 1 140 ? -13.377 19.800 24.468 1.00 73.19 140 GLN A CA 1
ATOM 1146 C C . GLN A 1 140 ? -13.596 21.017 23.555 1.00 73.19 140 GLN A C 1
ATOM 1148 O O . GLN A 1 140 ? -14.351 21.917 23.914 1.00 73.19 140 GLN A O 1
ATOM 1153 N N . GLN A 1 141 ? -12.963 21.046 22.381 1.00 70.75 141 GLN A N 1
ATOM 1154 C CA . GLN A 1 141 ? -13.067 22.167 21.441 1.00 70.75 141 GLN A CA 1
ATOM 1155 C C . GLN A 1 141 ? -14.185 21.980 20.421 1.00 70.75 141 GLN A C 1
ATOM 1157 O O . GLN A 1 141 ? -14.758 22.955 19.940 1.00 70.75 141 GLN A O 1
ATOM 1162 N N . CYS A 1 142 ? -14.475 20.727 20.084 1.00 69.19 142 CYS A N 1
ATOM 1163 C CA . CYS A 1 142 ? -15.259 20.413 18.910 1.00 69.19 142 CYS A CA 1
ATOM 1164 C C . CYS A 1 142 ? -16.538 19.632 19.233 1.00 69.19 142 CYS A C 1
ATOM 1166 O O . CYS A 1 142 ? -17.479 19.711 18.459 1.00 69.19 142 CYS A O 1
ATOM 1168 N N . PHE A 1 143 ? -16.604 18.895 20.341 1.00 76.50 143 PHE A N 1
ATOM 1169 C CA . PHE A 1 143 ? -17.576 17.825 20.583 1.00 76.50 143 PHE A CA 1
ATOM 1170 C C . PHE A 1 143 ? -19.022 18.178 20.225 1.00 76.50 143 PHE A C 1
ATOM 1172 O O . PHE A 1 143 ? -19.665 19.027 20.843 1.00 76.50 143 PHE A O 1
ATOM 1179 N N . ASN A 1 144 ? -19.560 17.418 19.274 1.00 79.75 144 ASN A N 1
ATOM 1180 C CA . ASN A 1 144 ? -20.980 17.367 18.986 1.00 79.75 144 ASN A CA 1
ATOM 1181 C C . ASN A 1 144 ? -21.506 15.968 19.331 1.00 79.75 144 ASN A C 1
ATOM 1183 O O . ASN A 1 144 ? -21.227 14.986 18.639 1.00 79.75 144 ASN A O 1
ATOM 1187 N N . LYS A 1 145 ? -22.302 15.890 20.402 1.00 76.31 145 LYS A N 1
ATOM 1188 C CA . LYS A 1 145 ? -22.872 14.637 20.916 1.00 76.31 145 LYS A CA 1
ATOM 1189 C C . LYS A 1 145 ? -23.704 13.890 19.871 1.00 76.31 145 LYS A C 1
ATOM 1191 O O . LYS A 1 145 ? -23.672 12.663 19.834 1.00 76.31 145 LYS A O 1
ATOM 1196 N N . GLU A 1 146 ? -24.455 14.602 19.037 1.00 78.19 146 GLU A N 1
ATOM 1197 C CA . GLU A 1 146 ? -25.329 13.994 18.031 1.00 78.19 146 GLU A CA 1
ATOM 1198 C C . GLU A 1 146 ? -24.516 13.349 16.914 1.00 78.19 146 GLU A C 1
ATOM 1200 O O . GLU A 1 146 ? -24.748 12.184 16.595 1.00 78.19 146 GLU A O 1
ATOM 1205 N N . LEU A 1 147 ? -23.511 14.055 16.389 1.00 76.88 147 LEU A N 1
ATOM 1206 C CA . LEU A 1 147 ? -22.618 13.522 15.359 1.00 76.88 147 LEU A CA 1
ATOM 1207 C C . LEU A 1 147 ? -21.739 12.387 15.901 1.00 76.88 147 LEU A C 1
ATOM 1209 O O . LEU A 1 147 ? -21.519 11.404 15.196 1.00 76.88 147 LEU A O 1
ATOM 1213 N N . CYS A 1 148 ? -21.316 12.456 17.168 1.00 74.88 148 CYS A N 1
ATOM 1214 C CA . CYS A 1 148 ? -20.670 11.327 17.836 1.00 74.88 148 CYS A CA 1
ATOM 1215 C C . CYS A 1 148 ? -21.587 10.115 17.928 1.00 74.88 148 CYS A C 1
ATOM 1217 O O . CYS A 1 148 ? -21.191 9.018 17.552 1.00 74.88 148 CYS A O 1
ATOM 1219 N N . ASN A 1 149 ? -22.826 10.293 18.379 1.00 75.62 149 ASN A N 1
ATOM 1220 C CA . ASN A 1 149 ? -23.783 9.195 18.469 1.00 75.62 149 ASN A CA 1
ATOM 1221 C C . ASN A 1 149 ? -24.118 8.611 17.093 1.00 75.62 149 ASN A C 1
ATOM 1223 O O . ASN A 1 149 ? -24.278 7.399 16.974 1.00 75.62 149 ASN A O 1
ATOM 1227 N N . GLN A 1 150 ? -24.222 9.444 16.057 1.00 76.50 150 GLN A N 1
ATOM 1228 C CA . GLN A 1 150 ? -24.408 8.989 14.680 1.00 76.50 150 GLN A CA 1
ATOM 1229 C C . GLN A 1 150 ? -23.201 8.181 14.192 1.00 76.50 150 GLN A C 1
ATOM 1231 O O . GLN A 1 150 ? -23.397 7.110 13.623 1.00 76.50 150 GLN A O 1
ATOM 1236 N N . GLN A 1 151 ? -21.976 8.629 14.479 1.00 74.88 151 GLN A N 1
ATOM 1237 C CA . GLN A 1 151 ? -20.755 7.905 14.124 1.00 74.88 151 GLN A CA 1
ATOM 1238 C C . GLN A 1 151 ? -20.605 6.595 14.906 1.00 74.88 151 GLN A C 1
ATOM 1240 O O . GLN A 1 151 ? -20.296 5.552 14.339 1.00 74.88 151 GLN A O 1
ATOM 1245 N N . PHE A 1 152 ? -20.889 6.597 16.208 1.00 72.25 152 PHE A N 1
ATOM 1246 C CA . PHE A 1 152 ? -20.912 5.364 16.985 1.00 72.25 152 PHE A CA 1
ATOM 1247 C C . PHE A 1 152 ? -21.968 4.408 16.446 1.00 72.25 152 PHE A C 1
ATOM 1249 O O . PHE A 1 152 ? -21.657 3.247 16.250 1.00 72.25 152 PHE A O 1
ATOM 1256 N N . LYS A 1 153 ? -23.177 4.866 16.106 1.00 73.94 153 LYS A N 1
ATOM 1257 C CA . LYS A 1 153 ? -24.199 4.009 15.478 1.00 73.94 153 LYS A CA 1
ATOM 1258 C C . LYS A 1 153 ? -23.812 3.524 14.077 1.00 73.94 153 LYS A C 1
ATOM 1260 O O . LYS A 1 153 ? -24.277 2.464 13.664 1.00 73.94 153 LYS A O 1
ATOM 1265 N N . SER A 1 154 ? -23.005 4.285 13.335 1.00 68.88 154 SER A N 1
ATOM 1266 C CA . SER A 1 154 ? -22.557 3.895 11.995 1.00 68.88 154 SER A CA 1
ATOM 1267 C C . SER A 1 154 ? -21.464 2.826 12.035 1.00 68.88 154 SER A C 1
ATOM 1269 O O . SER A 1 154 ? -21.394 2.023 11.110 1.00 68.88 154 SER A O 1
ATOM 1271 N N . ILE A 1 155 ? -20.661 2.770 13.104 1.00 66.06 155 ILE A N 1
ATOM 1272 C CA . ILE A 1 155 ? -19.575 1.789 13.269 1.00 66.06 155 ILE A CA 1
ATOM 1273 C C . ILE A 1 155 ? -19.994 0.619 14.174 1.00 66.06 155 ILE A C 1
ATOM 1275 O O . ILE A 1 155 ? -19.611 -0.527 13.947 1.00 66.06 155 ILE A O 1
ATOM 1279 N N . TYR A 1 156 ? -20.774 0.883 15.222 1.00 68.44 156 TYR A N 1
ATOM 1280 C CA . TYR A 1 156 ? -21.093 -0.096 16.257 1.00 68.44 156 TYR A CA 1
ATOM 1281 C C . TYR A 1 156 ? -21.917 -1.249 15.689 1.00 68.44 156 TYR A C 1
ATOM 1283 O O . TYR A 1 156 ? -22.954 -1.056 15.057 1.00 68.44 156 TYR A O 1
ATOM 1291 N N . GLY A 1 157 ? -21.433 -2.468 15.925 1.00 67.25 157 GLY A N 1
ATOM 1292 C CA . GLY A 1 157 ? -22.057 -3.691 15.424 1.00 67.25 157 GLY A CA 1
ATOM 1293 C C . GLY A 1 157 ? -21.884 -3.922 13.922 1.00 67.25 157 GLY A C 1
ATOM 1294 O O . GLY A 1 157 ? -22.346 -4.950 13.434 1.00 67.25 157 GLY A O 1
ATOM 1295 N N . ARG A 1 158 ? -21.210 -3.021 13.192 1.00 73.62 158 ARG A N 1
ATOM 1296 C CA . ARG A 1 158 ? -20.888 -3.227 11.779 1.00 73.62 158 ARG A CA 1
ATOM 1297 C C . ARG A 1 158 ? -19.480 -3.792 11.627 1.00 73.62 158 ARG A C 1
ATOM 1299 O O . ARG A 1 158 ? -18.578 -3.375 12.356 1.00 73.62 158 ARG A O 1
ATOM 1306 N N . PRO A 1 159 ? -19.274 -4.724 10.688 1.00 75.62 159 PRO A N 1
ATOM 1307 C CA . PRO A 1 159 ? -17.936 -5.167 10.366 1.00 75.62 159 PRO A CA 1
ATOM 1308 C C . PRO A 1 159 ? -17.146 -4.061 9.661 1.00 75.62 159 PRO A C 1
ATOM 1310 O O . PRO A 1 159 ? -17.688 -3.305 8.854 1.00 75.62 159 PRO A O 1
ATOM 1313 N N . ILE A 1 160 ? -15.857 -3.978 9.968 1.00 76.38 160 ILE A N 1
ATOM 1314 C CA . ILE A 1 160 ? -14.904 -3.075 9.331 1.00 76.38 160 ILE A CA 1
ATOM 1315 C C . ILE A 1 160 ? -14.110 -3.871 8.300 1.00 76.38 160 ILE A C 1
ATOM 1317 O O . ILE A 1 160 ? -13.446 -4.844 8.652 1.00 76.38 160 ILE A O 1
ATOM 1321 N N . ASN A 1 161 ? -14.152 -3.429 7.045 1.00 82.12 161 ASN A N 1
ATOM 1322 C CA . ASN A 1 161 ? -13.396 -4.029 5.950 1.00 82.12 161 ASN A CA 1
ATOM 1323 C C . ASN A 1 161 ? -12.152 -3.178 5.662 1.00 82.12 161 ASN A C 1
ATOM 1325 O O . ASN A 1 161 ? -12.260 -2.054 5.173 1.00 82.12 161 ASN A O 1
ATOM 1329 N N . PHE A 1 162 ? -10.974 -3.712 5.966 1.00 82.94 162 PHE A N 1
ATOM 1330 C CA . PHE A 1 162 ? -9.683 -3.138 5.610 1.00 82.94 162 PHE A CA 1
ATOM 1331 C C . PHE A 1 162 ? -9.197 -3.740 4.314 1.00 82.94 162 PHE A C 1
ATOM 1333 O O . PHE A 1 162 ? -8.841 -4.908 4.277 1.00 82.94 162 PHE A O 1
ATOM 1340 N N . LYS A 1 163 ? -9.105 -2.922 3.278 1.00 89.94 163 LYS A N 1
ATOM 1341 C CA . LYS A 1 163 ? -8.426 -3.291 2.045 1.00 89.94 163 LYS A CA 1
ATOM 1342 C C . LYS A 1 163 ? -7.047 -2.643 2.042 1.00 89.94 163 LYS A C 1
ATOM 1344 O O . LYS A 1 163 ? -6.937 -1.420 2.102 1.00 89.94 163 LYS A O 1
ATOM 1349 N N . ILE A 1 164 ? -6.004 -3.463 2.051 1.00 88.25 164 ILE A N 1
ATOM 1350 C CA . ILE A 1 164 ? -4.611 -3.023 2.098 1.00 88.25 164 ILE A CA 1
ATOM 1351 C C . ILE A 1 164 ? -4.015 -3.256 0.723 1.00 88.25 164 ILE A C 1
ATOM 1353 O O . ILE A 1 164 ? -3.727 -4.392 0.346 1.00 88.25 164 ILE A O 1
ATOM 1357 N N . ILE A 1 165 ? -3.816 -2.159 0.000 1.00 93.19 165 ILE A N 1
ATOM 1358 C CA . ILE A 1 165 ? -3.158 -2.183 -1.299 1.00 93.19 165 ILE A CA 1
ATOM 1359 C C . ILE A 1 165 ? -1.648 -2.151 -1.076 1.00 93.19 165 ILE A C 1
ATOM 1361 O O . ILE A 1 165 ? -1.148 -1.274 -0.367 1.00 93.19 165 ILE A O 1
ATOM 1365 N N . PHE A 1 166 ? -0.916 -3.097 -1.660 1.00 93.38 166 PHE A N 1
ATOM 1366 C CA . PHE A 1 166 ? 0.524 -3.222 -1.435 1.00 93.38 166 PHE A CA 1
ATOM 1367 C C . PHE A 1 166 ? 1.329 -3.416 -2.723 1.00 93.38 166 PHE A C 1
ATOM 1369 O O . PHE A 1 166 ? 0.814 -3.816 -3.770 1.00 93.38 166 PHE A O 1
ATOM 1376 N N . ASN A 1 167 ? 2.628 -3.131 -2.647 1.00 92.19 167 ASN A N 1
ATOM 1377 C CA . ASN A 1 167 ? 3.567 -3.364 -3.736 1.00 92.19 167 ASN A CA 1
ATOM 1378 C C . ASN A 1 167 ? 4.778 -4.130 -3.205 1.00 92.19 167 ASN A C 1
ATOM 1380 O O . ASN A 1 167 ? 5.681 -3.548 -2.605 1.00 92.19 167 ASN A O 1
ATOM 1384 N N . SER A 1 168 ? 4.782 -5.437 -3.456 1.00 92.44 168 SER A N 1
ATOM 1385 C CA . SER A 1 168 ? 5.810 -6.370 -2.999 1.00 92.44 168 SER A CA 1
ATOM 1386 C C . SER A 1 168 ? 7.202 -6.071 -3.542 1.00 92.44 168 SER A C 1
ATOM 1388 O O . SER A 1 168 ? 8.164 -6.546 -2.954 1.00 92.44 168 SER A O 1
ATOM 1390 N N . LYS A 1 169 ? 7.352 -5.242 -4.587 1.00 90.44 169 LYS A N 1
ATOM 1391 C CA . LYS A 1 169 ? 8.659 -4.772 -5.081 1.00 90.44 169 LYS A CA 1
ATOM 1392 C C . LYS A 1 169 ? 9.433 -3.998 -4.007 1.00 90.44 169 LYS A C 1
ATOM 1394 O O . LYS A 1 169 ? 10.652 -4.144 -3.905 1.00 90.44 169 LYS A O 1
ATOM 1399 N N . PHE A 1 170 ? 8.740 -3.221 -3.173 1.00 90.50 170 PHE A N 1
ATOM 1400 C CA . PHE A 1 170 ? 9.362 -2.372 -2.152 1.00 90.50 170 PHE A CA 1
ATOM 1401 C C . PHE A 1 170 ? 9.535 -3.108 -0.820 1.00 90.50 170 PHE A C 1
ATOM 1403 O O . PHE A 1 170 ? 8.590 -3.697 -0.289 1.00 90.50 170 PHE A O 1
ATOM 1410 N N . GLU A 1 171 ? 10.741 -3.051 -0.249 1.00 92.12 171 GLU A N 1
ATOM 1411 C CA . GLU A 1 171 ? 11.064 -3.742 1.005 1.00 92.12 171 GLU A CA 1
ATOM 1412 C C . GLU A 1 171 ? 10.225 -3.232 2.176 1.00 92.12 171 GLU A C 1
ATOM 1414 O O . GLU A 1 171 ? 9.778 -4.012 3.013 1.00 92.12 171 GLU A O 1
ATOM 1419 N N . GLU A 1 172 ? 9.948 -1.936 2.214 1.00 89.44 172 GLU A N 1
ATOM 1420 C CA . GLU A 1 172 ? 9.122 -1.286 3.222 1.00 89.44 172 GLU A CA 1
ATOM 1421 C C . GLU A 1 172 ? 7.700 -1.845 3.205 1.00 89.44 172 GLU A C 1
ATOM 1423 O O . GLU A 1 172 ? 7.139 -2.132 4.262 1.00 89.44 172 GLU A O 1
ATOM 1428 N N . SER A 1 173 ? 7.142 -2.066 2.009 1.00 90.69 173 SER A N 1
ATOM 1429 C CA . SER A 1 173 ? 5.814 -2.661 1.844 1.00 90.69 173 SER A CA 1
ATOM 1430 C C . SER A 1 173 ? 5.801 -4.100 2.362 1.00 90.69 173 SER A C 1
ATOM 1432 O O . SER A 1 173 ? 4.956 -4.445 3.190 1.00 90.69 173 SER A O 1
ATOM 1434 N N . ARG A 1 174 ? 6.799 -4.912 1.982 1.00 93.44 174 ARG A N 1
ATOM 1435 C CA . ARG A 1 174 ? 6.951 -6.290 2.485 1.00 93.44 174 ARG A CA 1
ATOM 1436 C C . ARG A 1 174 ? 7.115 -6.330 4.004 1.00 93.44 174 ARG A C 1
ATOM 1438 O O . ARG A 1 174 ? 6.459 -7.114 4.687 1.00 93.44 174 ARG A O 1
ATOM 1445 N N . ASN A 1 175 ? 7.971 -5.469 4.550 1.00 88.94 175 ASN A N 1
ATOM 1446 C CA . ASN A 1 175 ? 8.212 -5.356 5.985 1.00 88.94 175 ASN A CA 1
ATOM 1447 C C . ASN A 1 175 ? 6.938 -4.952 6.730 1.00 88.94 175 ASN A C 1
ATOM 1449 O O . ASN A 1 175 ? 6.641 -5.522 7.778 1.00 88.94 175 ASN A O 1
ATOM 1453 N N . TYR A 1 176 ? 6.169 -4.007 6.191 1.00 88.94 176 TYR A N 1
ATOM 1454 C CA . TYR A 1 176 ? 4.902 -3.588 6.773 1.00 88.94 176 TYR A CA 1
ATOM 1455 C C . TYR A 1 176 ? 3.884 -4.739 6.800 1.00 88.94 176 TYR A C 1
ATOM 1457 O O . TYR A 1 176 ? 3.307 -5.023 7.851 1.00 88.94 176 TYR A O 1
ATOM 1465 N N . LEU A 1 177 ? 3.725 -5.478 5.700 1.00 91.19 177 LEU A N 1
ATOM 1466 C CA . LEU A 1 177 ? 2.841 -6.646 5.655 1.00 91.19 177 LEU A CA 1
ATOM 1467 C C . LEU A 1 177 ? 3.262 -7.729 6.658 1.00 91.19 177 LEU A C 1
ATOM 1469 O O . LEU A 1 177 ? 2.473 -8.143 7.507 1.00 91.19 177 LEU A O 1
ATOM 1473 N N . ASN A 1 178 ? 4.526 -8.146 6.600 1.00 90.31 178 ASN A N 1
ATOM 1474 C CA . ASN A 1 178 ? 5.016 -9.295 7.359 1.00 90.31 178 ASN A CA 1
ATOM 1475 C C . ASN A 1 178 ? 5.185 -8.994 8.852 1.00 90.31 178 ASN A C 1
ATOM 1477 O O . ASN A 1 178 ? 4.915 -9.847 9.694 1.00 90.31 178 ASN A O 1
ATOM 1481 N N . LYS A 1 179 ? 5.638 -7.789 9.214 1.00 88.50 179 LYS A N 1
ATOM 1482 C CA . LYS A 1 179 ? 5.897 -7.440 10.620 1.00 88.50 179 LYS A CA 1
ATOM 1483 C C . LYS A 1 179 ? 4.689 -6.816 11.295 1.00 88.50 179 LYS A C 1
ATOM 1485 O O . LYS A 1 179 ? 4.489 -7.054 12.484 1.00 88.50 179 LYS A O 1
ATOM 1490 N N . TYR A 1 180 ? 3.906 -6.013 10.577 1.00 87.00 180 TYR A N 1
ATOM 1491 C CA . TYR A 1 180 ? 2.791 -5.285 11.171 1.00 87.00 180 TYR A CA 1
ATOM 1492 C C . TYR A 1 180 ? 1.454 -5.967 10.889 1.00 87.00 180 TYR A C 1
ATOM 1494 O O . TYR A 1 180 ? 0.785 -6.369 11.840 1.00 87.00 180 TYR A O 1
ATOM 1502 N N . ILE A 1 181 ? 1.079 -6.152 9.622 1.00 87.81 181 ILE A N 1
ATOM 1503 C CA . ILE A 1 181 ? -0.254 -6.669 9.272 1.00 87.81 181 ILE A CA 1
ATOM 1504 C C . ILE A 1 181 ? -0.455 -8.103 9.758 1.00 87.81 181 ILE A C 1
ATOM 1506 O O . ILE A 1 181 ? -1.443 -8.380 10.441 1.00 87.81 181 ILE A O 1
ATOM 1510 N N . LEU A 1 182 ? 0.506 -8.987 9.492 1.00 88.38 182 LEU A N 1
ATOM 1511 C CA . LEU A 1 182 ? 0.447 -10.376 9.940 1.00 88.38 182 LEU A CA 1
ATOM 1512 C C . LEU A 1 182 ? 0.323 -10.477 11.467 1.00 88.38 182 LEU A C 1
ATOM 1514 O O . LEU A 1 182 ? -0.571 -11.145 11.981 1.00 88.38 182 LEU A O 1
ATOM 1518 N N . ASN A 1 183 ? 1.185 -9.774 12.203 1.00 84.81 183 ASN A N 1
ATOM 1519 C CA . ASN A 1 183 ? 1.251 -9.911 13.658 1.00 84.81 183 ASN A CA 1
ATOM 1520 C C . ASN A 1 183 ? 0.095 -9.230 14.392 1.00 84.81 183 ASN A C 1
ATOM 1522 O O . ASN A 1 183 ? -0.305 -9.711 15.452 1.00 84.81 183 ASN A O 1
ATOM 1526 N N . ASN A 1 184 ? -0.424 -8.121 13.859 1.00 81.62 184 ASN A N 1
ATOM 1527 C CA . ASN A 1 184 ? -1.423 -7.317 14.559 1.00 81.62 184 ASN A CA 1
ATOM 1528 C C . ASN A 1 184 ? -2.846 -7.584 14.076 1.00 81.62 184 ASN A C 1
ATOM 1530 O O . ASN A 1 184 ? -3.750 -7.539 14.903 1.00 81.62 184 ASN A O 1
ATOM 1534 N N . LEU A 1 185 ? -3.060 -7.867 12.786 1.00 81.06 185 LEU A N 1
ATOM 1535 C CA . LEU A 1 185 ? -4.407 -7.927 12.204 1.00 81.06 185 LEU A CA 1
ATOM 1536 C C . LEU A 1 185 ? -4.827 -9.319 11.758 1.00 81.06 185 LEU A C 1
ATOM 1538 O O . LEU A 1 185 ? -5.981 -9.689 11.949 1.00 81.06 185 LEU A O 1
ATOM 1542 N N . LEU A 1 186 ? -3.900 -10.087 11.192 1.00 84.94 186 LEU A N 1
ATOM 1543 C CA . LEU A 1 186 ? -4.192 -11.410 10.635 1.00 84.94 186 LEU A CA 1
ATOM 1544 C C . LEU A 1 186 ? -3.791 -12.565 11.560 1.00 84.94 186 LEU A C 1
ATOM 1546 O O . LEU A 1 186 ? -4.011 -13.729 11.240 1.00 84.94 186 LEU A O 1
ATOM 1550 N N . ASN A 1 187 ? -3.245 -12.266 12.739 1.00 82.81 187 ASN A N 1
ATOM 1551 C CA . ASN A 1 187 ? -2.962 -13.278 13.745 1.00 82.81 187 ASN A CA 1
ATOM 1552 C C . ASN A 1 187 ? -4.274 -13.926 14.217 1.00 82.81 187 ASN A C 1
ATOM 1554 O O . ASN A 1 187 ? -5.219 -13.226 14.581 1.00 82.81 187 ASN A O 1
ATOM 1558 N N . ILE A 1 188 ? -4.308 -15.263 14.290 1.00 75.44 188 ILE A N 1
ATOM 1559 C CA . ILE A 1 188 ? -5.449 -16.061 14.774 1.00 75.44 188 ILE A CA 1
ATOM 1560 C C . ILE A 1 188 ? -6.001 -15.519 16.100 1.00 75.44 188 ILE A C 1
ATOM 1562 O O . ILE A 1 188 ? -7.213 -15.517 16.305 1.00 75.44 188 ILE A O 1
ATOM 1566 N N . LYS A 1 189 ? -5.133 -15.045 17.005 1.00 76.06 189 LYS A N 1
ATOM 1567 C CA . LYS A 1 189 ? -5.566 -14.437 18.270 1.00 76.06 189 LYS A CA 1
ATOM 1568 C C . LYS A 1 189 ? -6.387 -13.168 18.033 1.00 76.06 189 LYS A C 1
ATOM 1570 O O . LYS A 1 189 ? -7.474 -13.059 18.588 1.00 76.06 189 LYS A O 1
ATOM 1575 N N . THR A 1 190 ? -5.913 -12.255 17.186 1.00 70.75 190 THR A N 1
ATOM 1576 C CA . THR A 1 190 ? -6.639 -11.027 16.829 1.00 70.75 190 THR A CA 1
ATOM 1577 C C . THR A 1 190 ? -7.938 -11.350 16.090 1.00 70.75 190 THR A C 1
ATOM 1579 O O . THR A 1 190 ? -8.987 -10.821 16.438 1.00 70.75 190 THR A O 1
ATOM 1582 N N . LEU A 1 191 ? -7.906 -12.274 15.125 1.00 71.88 191 LEU A N 1
ATOM 1583 C CA . LEU A 1 191 ? -9.097 -12.674 14.368 1.00 71.88 191 LEU A CA 1
ATOM 1584 C C . LEU A 1 191 ? -10.190 -13.259 15.275 1.00 71.88 191 LEU A C 1
ATOM 1586 O O . LEU A 1 191 ? -11.362 -12.916 15.123 1.00 71.88 191 LEU A O 1
ATOM 1590 N N . LYS A 1 192 ? -9.807 -14.086 16.260 1.00 72.25 192 LYS A N 1
ATOM 1591 C CA . LYS A 1 192 ? -10.733 -14.628 17.267 1.00 72.25 192 LYS A CA 1
ATOM 1592 C C . LYS A 1 192 ? -11.296 -13.543 18.179 1.00 72.25 192 LYS A C 1
ATOM 1594 O O . LYS A 1 192 ? -12.497 -13.532 18.417 1.00 72.25 192 LYS A O 1
ATOM 1599 N N . LEU A 1 193 ? -10.456 -12.621 18.653 1.00 67.94 193 LEU A N 1
ATOM 1600 C CA . LEU A 1 193 ? -10.897 -11.492 19.480 1.00 67.94 193 LEU A CA 1
ATOM 1601 C C . LEU A 1 193 ? -11.873 -10.578 18.729 1.00 67.94 193 LEU A C 1
ATOM 1603 O O . LEU A 1 193 ? -12.770 -10.000 19.336 1.00 67.94 193 LEU A O 1
ATOM 1607 N N . ASN A 1 194 ? -11.742 -10.495 17.405 1.00 70.75 194 ASN A N 1
ATOM 1608 C CA . ASN A 1 194 ? -12.561 -9.613 16.593 1.00 70.75 194 ASN A CA 1
ATOM 1609 C C . ASN A 1 194 ? -13.974 -10.143 16.298 1.00 70.75 194 ASN A C 1
ATOM 1611 O O . ASN A 1 194 ? -14.766 -9.385 15.743 1.00 70.75 194 ASN A O 1
ATOM 1615 N N . ASN A 1 195 ? -14.327 -11.390 16.657 1.00 72.88 195 ASN A N 1
ATOM 1616 C CA . ASN A 1 195 ? -15.667 -11.982 16.460 1.00 72.88 195 ASN A CA 1
ATOM 1617 C C . ASN A 1 195 ? -16.270 -11.732 15.054 1.00 72.88 195 ASN A C 1
ATOM 1619 O O . ASN A 1 195 ? -17.463 -11.465 14.920 1.00 72.88 195 ASN A O 1
ATOM 1623 N N . GLY A 1 196 ? -15.445 -11.741 13.998 1.00 71.00 196 GLY A N 1
ATOM 1624 C CA . GLY A 1 196 ? -15.890 -11.468 12.621 1.00 71.00 196 GLY A CA 1
ATOM 1625 C C . GLY A 1 196 ? -16.272 -10.007 12.330 1.00 71.00 196 GLY A C 1
ATOM 1626 O O . GLY A 1 196 ? -16.885 -9.722 11.308 1.00 71.00 196 GLY A O 1
ATOM 1627 N N . LYS A 1 197 ? -15.927 -9.062 13.211 1.00 74.75 197 LYS A N 1
ATOM 1628 C CA . LYS A 1 197 ? -16.173 -7.620 13.029 1.00 74.75 197 LYS A CA 1
ATOM 1629 C C . LYS A 1 197 ? -15.049 -6.896 12.292 1.00 74.75 197 LYS A C 1
ATOM 1631 O O . LYS A 1 197 ? -15.172 -5.705 12.034 1.00 74.75 197 LYS A O 1
ATOM 1636 N N . MET A 1 198 ? -13.949 -7.570 11.980 1.00 80.56 198 MET A N 1
ATOM 1637 C CA . MET A 1 198 ? -12.863 -7.004 11.189 1.00 80.56 198 MET A CA 1
ATOM 1638 C C . MET A 1 198 ? -12.497 -7.996 10.097 1.00 80.56 198 MET A C 1
ATOM 1640 O O . MET A 1 198 ? -12.097 -9.121 10.392 1.00 80.56 198 MET A O 1
ATOM 1644 N N . PHE A 1 199 ? -12.615 -7.552 8.855 1.00 83.12 199 PHE A N 1
ATOM 1645 C CA . PHE A 1 199 ? -12.140 -8.263 7.684 1.00 83.12 199 PHE A CA 1
ATOM 1646 C C . PHE A 1 199 ? -10.963 -7.489 7.129 1.00 83.12 199 PHE A C 1
ATOM 1648 O O . PHE A 1 199 ? -11.028 -6.273 6.975 1.00 83.12 199 PHE A O 1
ATOM 1655 N N . VAL A 1 200 ? -9.875 -8.187 6.856 1.00 87.19 200 VAL A N 1
ATOM 1656 C CA . VAL A 1 200 ? -8.707 -7.607 6.208 1.00 87.19 200 VAL A CA 1
ATOM 1657 C C . VAL A 1 200 ? -8.565 -8.314 4.876 1.00 87.19 200 VAL A C 1
ATOM 1659 O O . VAL A 1 200 ? -8.637 -9.534 4.818 1.00 87.19 200 VAL A O 1
ATOM 1662 N N . GLU A 1 201 ? -8.389 -7.557 3.813 1.00 93.62 201 GLU A N 1
ATOM 1663 C CA . GLU A 1 201 ? -8.186 -8.015 2.450 1.00 93.62 201 GLU A CA 1
ATOM 1664 C C . GLU A 1 201 ? -6.876 -7.410 1.961 1.00 93.62 201 GLU A C 1
ATOM 1666 O O . GLU A 1 201 ? -6.699 -6.190 1.967 1.00 93.62 201 GLU A O 1
ATOM 1671 N N . LEU A 1 202 ? -5.939 -8.268 1.576 1.00 95.31 202 LEU A N 1
ATOM 1672 C CA . LEU A 1 202 ? -4.709 -7.848 0.927 1.00 95.31 202 LEU A CA 1
ATOM 1673 C C . LEU A 1 202 ? -4.937 -7.812 -0.579 1.00 95.31 202 LEU A C 1
ATOM 1675 O O . LEU A 1 202 ? -5.381 -8.795 -1.168 1.00 95.31 202 LEU A O 1
ATOM 1679 N N . GLU A 1 203 ? -4.601 -6.687 -1.197 1.00 95.25 203 GLU A N 1
ATOM 1680 C CA . GLU A 1 203 ? -4.729 -6.501 -2.636 1.00 95.25 203 GLU A CA 1
ATOM 1681 C C . GLU A 1 203 ? -3.384 -6.052 -3.213 1.00 95.25 203 GLU A C 1
ATOM 1683 O O . GLU A 1 203 ? -2.878 -4.981 -2.865 1.00 95.25 203 GLU A O 1
ATOM 1688 N N . PRO A 1 204 ? -2.746 -6.855 -4.073 1.00 95.19 204 PRO A N 1
ATOM 1689 C CA . PRO A 1 204 ? -1.562 -6.391 -4.765 1.00 95.19 204 PRO A CA 1
ATOM 1690 C C . PRO A 1 204 ? -1.965 -5.266 -5.719 1.00 95.19 204 PRO A C 1
ATOM 1692 O O . PRO A 1 204 ? -2.921 -5.382 -6.480 1.00 95.19 204 PRO A O 1
ATOM 1695 N N . LEU A 1 205 ? -1.213 -4.171 -5.695 1.00 91.94 205 LEU A N 1
ATOM 1696 C CA . LEU A 1 205 ? -1.320 -3.114 -6.692 1.00 91.94 205 LEU A CA 1
ATOM 1697 C C . LEU A 1 205 ? -1.198 -3.713 -8.109 1.00 91.94 205 LEU A C 1
ATOM 1699 O O . LEU A 1 205 ? -0.257 -4.453 -8.402 1.00 91.94 205 LEU A O 1
ATOM 1703 N N . HIS A 1 206 ? -2.163 -3.395 -8.971 1.00 87.75 206 HIS A N 1
ATOM 1704 C CA . HIS A 1 206 ? -2.181 -3.870 -10.352 1.00 87.75 206 HIS A CA 1
ATOM 1705 C C . HIS A 1 206 ? -0.953 -3.390 -11.128 1.00 87.75 206 HIS A C 1
ATOM 1707 O O . HIS A 1 206 ? -0.453 -2.292 -10.886 1.00 87.75 206 HIS A O 1
ATOM 1713 N N . LEU A 1 207 ? -0.504 -4.210 -12.079 1.00 84.69 207 LEU A N 1
ATOM 1714 C CA . LEU A 1 207 ? 0.494 -3.790 -13.054 1.00 84.69 207 LEU A CA 1
ATOM 1715 C C . LEU A 1 207 ? -0.144 -2.814 -14.042 1.00 84.69 207 LEU A C 1
ATOM 1717 O O . LEU A 1 207 ? -1.214 -3.078 -14.595 1.00 84.69 207 LEU A O 1
ATOM 1721 N N . THR A 1 208 ? 0.529 -1.699 -14.280 1.00 86.94 208 THR A N 1
ATOM 1722 C CA . THR A 1 208 ? 0.234 -0.827 -15.418 1.00 86.94 208 THR A CA 1
ATOM 1723 C C . THR A 1 208 ? 0.662 -1.493 -16.731 1.00 86.94 208 THR A C 1
ATOM 1725 O O . THR A 1 208 ? 1.478 -2.414 -16.736 1.00 86.94 208 THR A O 1
ATOM 1728 N N . ASN A 1 209 ? 0.146 -1.015 -17.869 1.00 83.38 209 ASN A N 1
ATOM 1729 C CA . ASN A 1 209 ? 0.580 -1.509 -19.185 1.00 83.38 209 ASN A CA 1
ATOM 1730 C C . ASN A 1 209 ? 2.093 -1.339 -19.382 1.00 83.38 209 ASN A C 1
ATOM 1732 O O . ASN A 1 209 ? 2.749 -2.239 -19.889 1.00 83.38 209 ASN A O 1
ATOM 1736 N N . GLN A 1 210 ? 2.645 -0.221 -18.906 1.00 86.12 210 GLN A N 1
ATOM 1737 C CA . GLN A 1 210 ? 4.081 0.026 -18.939 1.00 86.12 210 GLN A CA 1
ATOM 1738 C C . GLN A 1 210 ? 4.848 -1.000 -18.093 1.00 86.12 210 GLN A C 1
ATOM 1740 O O . GLN A 1 210 ? 5.797 -1.603 -18.576 1.00 86.12 210 GLN A O 1
ATOM 1745 N N . GLU A 1 211 ? 4.416 -1.265 -16.856 1.00 84.12 211 GLU A N 1
ATOM 1746 C CA . GLU A 1 211 ? 5.068 -2.276 -16.011 1.00 84.12 211 GLU A CA 1
ATOM 1747 C C . GLU A 1 211 ? 4.939 -3.696 -16.580 1.00 84.12 211 GLU A C 1
ATOM 1749 O O . GLU A 1 211 ? 5.815 -4.516 -16.331 1.00 84.12 211 GLU A O 1
ATOM 1754 N N . LEU A 1 212 ? 3.873 -3.998 -17.334 1.00 83.25 212 LEU A N 1
ATOM 1755 C CA . LEU A 1 212 ? 3.715 -5.261 -18.066 1.00 83.25 212 LEU A CA 1
ATOM 1756 C C . LEU A 1 212 ? 4.710 -5.381 -19.228 1.00 83.25 212 LEU A C 1
ATOM 1758 O O . LEU A 1 212 ? 5.263 -6.458 -19.449 1.00 83.25 212 LEU A O 1
ATOM 1762 N N . GLU A 1 213 ? 4.963 -4.290 -19.948 1.00 84.88 213 GLU A N 1
ATOM 1763 C CA . GLU A 1 213 ? 5.973 -4.236 -21.011 1.00 84.88 213 GLU A CA 1
ATOM 1764 C C . GLU A 1 213 ? 7.397 -4.340 -20.435 1.00 84.88 213 GLU A C 1
ATOM 1766 O O . GLU A 1 213 ? 8.233 -5.079 -20.956 1.00 84.88 213 GLU A O 1
ATOM 1771 N N . GLU A 1 214 ? 7.647 -3.680 -19.301 1.00 84.19 214 GLU A N 1
ATOM 1772 C CA . GLU A 1 214 ? 8.908 -3.723 -18.544 1.00 84.19 214 GLU A CA 1
ATOM 1773 C C . GLU A 1 214 ? 9.089 -5.017 -17.724 1.00 84.19 214 GLU A C 1
ATOM 1775 O O . GLU A 1 214 ? 10.139 -5.262 -17.133 1.00 84.19 214 GLU A O 1
ATOM 1780 N N . CYS A 1 215 ? 8.061 -5.859 -17.645 1.00 79.56 215 CYS A N 1
ATOM 1781 C CA . CYS A 1 215 ? 8.004 -6.978 -16.707 1.00 79.56 215 CYS A CA 1
ATOM 1782 C C . CYS A 1 215 ? 9.054 -8.059 -17.040 1.00 79.56 215 CYS A C 1
ATOM 1784 O O . CYS A 1 215 ? 9.719 -8.601 -16.145 1.00 79.56 215 CYS A O 1
ATOM 1786 N N . GLY A 1 216 ? 9.253 -8.337 -18.336 1.00 80.62 216 GLY A N 1
ATOM 1787 C CA . GLY A 1 216 ? 10.171 -9.367 -18.839 1.00 80.62 216 GLY A CA 1
ATOM 1788 C C . GLY A 1 216 ? 10.069 -10.703 -18.082 1.00 80.62 216 GLY A C 1
ATOM 1789 O O . GLY A 1 216 ? 8.997 -11.101 -17.639 1.00 80.62 216 GLY A O 1
ATOM 1790 N N . PHE A 1 217 ? 11.208 -11.384 -17.898 1.00 78.31 217 PHE A N 1
ATOM 1791 C CA . PHE A 1 217 ? 11.342 -12.565 -17.022 1.00 78.31 217 PHE A CA 1
ATOM 1792 C C . PHE A 1 217 ? 11.934 -12.207 -15.651 1.00 78.31 217 PHE A C 1
ATOM 1794 O O . PHE A 1 217 ? 12.661 -12.998 -15.048 1.00 78.31 217 PHE A O 1
ATOM 1801 N N . SER A 1 218 ? 11.696 -10.985 -15.173 1.00 88.75 218 SER A N 1
ATOM 1802 C CA . SER A 1 218 ? 12.227 -10.571 -13.879 1.00 88.75 218 SER A CA 1
ATOM 1803 C C . SER A 1 218 ? 11.502 -11.285 -12.735 1.00 88.75 218 SER A C 1
ATOM 1805 O O . SER A 1 218 ? 10.300 -11.553 -12.791 1.00 88.75 218 SER A O 1
ATOM 1807 N N . GLU A 1 219 ? 12.233 -11.592 -11.667 1.00 87.19 219 GLU A N 1
ATOM 1808 C CA . GLU A 1 219 ? 11.675 -12.316 -10.523 1.00 87.19 219 GLU A CA 1
ATOM 1809 C C . GLU A 1 219 ? 10.554 -11.531 -9.823 1.00 87.19 219 GLU A C 1
ATOM 1811 O O . GLU A 1 219 ? 9.522 -12.096 -9.462 1.00 87.19 219 GLU A O 1
ATOM 1816 N N . TRP A 1 220 ? 10.710 -10.208 -9.700 1.00 88.50 220 TRP A N 1
ATOM 1817 C CA . TRP A 1 220 ? 9.692 -9.343 -9.098 1.00 88.50 220 TRP A CA 1
ATOM 1818 C C . TRP A 1 220 ? 8.402 -9.308 -9.929 1.00 88.50 220 TRP A C 1
ATOM 1820 O O . TRP A 1 220 ? 7.309 -9.265 -9.364 1.00 88.50 220 TRP A O 1
ATOM 1830 N N . CYS A 1 221 ? 8.516 -9.362 -11.259 1.00 90.69 221 CYS A N 1
ATOM 1831 C CA . CYS A 1 221 ? 7.376 -9.427 -12.164 1.00 90.69 221 CYS A CA 1
ATOM 1832 C C . CYS A 1 221 ? 6.624 -10.750 -12.002 1.00 90.69 221 CYS A C 1
ATOM 1834 O O . CYS A 1 221 ? 5.407 -10.754 -11.814 1.00 90.69 221 CYS A O 1
ATOM 1836 N N . ALA A 1 222 ? 7.352 -11.872 -12.019 1.00 89.62 222 ALA A N 1
ATOM 1837 C CA . ALA A 1 222 ? 6.767 -13.193 -11.818 1.00 89.62 222 ALA A CA 1
ATOM 1838 C C . ALA A 1 222 ? 6.027 -13.269 -10.475 1.00 89.62 222 ALA A C 1
ATOM 1840 O O . ALA A 1 222 ? 4.883 -13.722 -10.422 1.00 89.62 222 ALA A O 1
ATOM 1841 N N . GLN A 1 223 ? 6.635 -12.742 -9.407 1.00 91.81 223 GLN A N 1
ATOM 1842 C CA . GLN A 1 223 ? 5.979 -12.623 -8.110 1.00 91.81 223 GLN A CA 1
ATOM 1843 C C . GLN A 1 223 ? 4.702 -11.786 -8.185 1.00 91.81 223 GLN A C 1
ATOM 1845 O O . GLN A 1 223 ? 3.660 -12.213 -7.694 1.00 91.81 223 GLN A O 1
ATOM 1850 N N . ARG A 1 224 ? 4.758 -10.605 -8.805 1.00 92.19 224 ARG A N 1
ATOM 1851 C CA . ARG A 1 224 ? 3.603 -9.711 -8.898 1.00 92.19 224 ARG A CA 1
ATOM 1852 C C . ARG A 1 224 ? 2.443 -10.344 -9.661 1.00 92.19 224 ARG A C 1
ATOM 1854 O O . ARG A 1 224 ? 1.298 -10.227 -9.230 1.00 92.19 224 ARG A O 1
ATOM 1861 N N . ILE A 1 225 ? 2.729 -11.012 -10.775 1.00 91.25 225 ILE A N 1
ATOM 1862 C CA . ILE A 1 225 ? 1.722 -11.739 -11.554 1.00 91.25 225 ILE A CA 1
ATOM 1863 C C . ILE A 1 225 ? 1.091 -12.828 -10.685 1.00 91.25 225 ILE A C 1
ATOM 1865 O O . ILE A 1 225 ? -0.133 -12.914 -10.626 1.00 91.25 225 ILE A O 1
ATOM 1869 N N . LEU A 1 226 ? 1.898 -13.604 -9.953 1.00 92.56 226 LEU A N 1
ATOM 1870 C CA . LEU A 1 226 ? 1.387 -14.614 -9.023 1.00 92.56 226 LEU A CA 1
ATOM 1871 C C . LEU A 1 226 ? 0.498 -13.999 -7.938 1.00 92.56 226 LEU A C 1
ATOM 1873 O O . LEU A 1 226 ? -0.576 -14.531 -7.674 1.00 92.56 226 LEU A O 1
ATOM 1877 N N . GLU A 1 227 ? 0.889 -12.870 -7.345 1.00 94.81 227 GLU A N 1
ATOM 1878 C CA . GLU A 1 227 ? 0.070 -12.159 -6.357 1.00 94.81 227 GLU A CA 1
ATOM 1879 C C . GLU A 1 227 ? -1.283 -11.741 -6.945 1.00 94.81 227 GLU A C 1
ATOM 1881 O O . GLU A 1 227 ? -2.319 -11.994 -6.332 1.00 94.81 227 GLU A O 1
ATOM 1886 N N . ILE A 1 228 ? -1.295 -11.143 -8.142 1.00 94.38 228 ILE A N 1
ATOM 1887 C CA . ILE A 1 228 ? -2.530 -10.741 -8.834 1.00 94.38 228 ILE A CA 1
ATOM 1888 C C . ILE A 1 228 ? -3.400 -11.970 -9.134 1.00 94.38 228 ILE A C 1
ATOM 1890 O O . ILE A 1 228 ? -4.605 -11.948 -8.884 1.00 94.38 228 ILE A O 1
ATOM 1894 N N . CYS A 1 229 ? -2.802 -13.063 -9.614 1.00 94.12 229 CYS A N 1
ATOM 1895 C CA . CYS A 1 229 ? -3.509 -14.312 -9.881 1.00 94.12 229 CYS A CA 1
ATOM 1896 C C . CYS A 1 229 ? -4.119 -14.912 -8.608 1.00 94.12 229 CYS A C 1
ATOM 1898 O O . CYS A 1 229 ? -5.285 -15.303 -8.632 1.00 94.12 229 CYS A O 1
ATOM 1900 N N . ILE A 1 230 ? -3.376 -14.956 -7.497 1.00 94.81 230 ILE A N 1
ATOM 1901 C CA . ILE A 1 230 ? -3.884 -15.400 -6.189 1.00 94.81 230 ILE A CA 1
ATOM 1902 C C . ILE A 1 230 ? -5.058 -14.515 -5.767 1.00 94.81 230 ILE A C 1
ATOM 1904 O O . ILE A 1 230 ? -6.102 -15.030 -5.370 1.00 94.81 230 ILE A O 1
ATOM 1908 N N . ALA A 1 231 ? -4.910 -13.193 -5.892 1.00 94.56 231 ALA A N 1
ATOM 1909 C CA . ALA A 1 231 ? -5.934 -12.245 -5.480 1.00 94.56 231 ALA A CA 1
ATOM 1910 C C . ALA A 1 231 ? -7.248 -12.393 -6.264 1.00 94.56 231 ALA A C 1
ATOM 1912 O O . ALA A 1 231 ? -8.319 -12.212 -5.684 1.00 94.56 231 ALA A O 1
ATOM 1913 N N . ALA A 1 232 ? -7.149 -12.747 -7.549 1.00 92.75 232 ALA A N 1
ATOM 1914 C CA . ALA A 1 232 ? -8.283 -12.962 -8.442 1.00 92.75 232 ALA A CA 1
ATOM 1915 C C . ALA A 1 232 ? -8.898 -14.369 -8.346 1.00 92.75 232 ALA A C 1
ATOM 1917 O O . ALA A 1 232 ? -10.087 -14.523 -8.611 1.00 92.75 232 ALA A O 1
ATOM 1918 N N . SER A 1 233 ? -8.105 -15.391 -8.005 1.00 94.50 233 SER A N 1
ATOM 1919 C CA . SER A 1 233 ? -8.524 -16.801 -8.117 1.00 94.50 233 SER A CA 1
ATOM 1920 C C . SER A 1 233 ? -8.915 -17.446 -6.789 1.00 94.50 233 SER A C 1
ATOM 1922 O O . SER A 1 233 ? -9.585 -18.475 -6.791 1.00 94.50 233 SER A O 1
ATOM 1924 N N . VAL A 1 234 ? -8.472 -16.898 -5.654 1.00 93.19 234 VAL A N 1
ATOM 1925 C CA . VAL A 1 234 ? -8.746 -17.467 -4.327 1.00 93.19 234 VAL A CA 1
ATOM 1926 C C . VAL A 1 234 ? -9.895 -16.702 -3.675 1.00 93.19 234 VAL A C 1
ATOM 1928 O O . VAL A 1 234 ? -9.711 -15.577 -3.211 1.00 93.19 234 VAL A O 1
ATOM 1931 N N . GLU A 1 235 ? -11.078 -17.320 -3.641 1.00 94.12 235 GLU A N 1
ATOM 1932 C CA . GLU A 1 235 ? -12.302 -16.701 -3.107 1.00 94.12 235 GLU A CA 1
ATOM 1933 C C . GLU A 1 235 ? -12.256 -16.498 -1.583 1.00 94.12 235 GLU A C 1
ATOM 1935 O O . GLU A 1 235 ? -12.700 -15.462 -1.083 1.00 94.12 235 GLU A O 1
ATOM 1940 N N . ASP A 1 236 ? -11.705 -17.457 -0.826 1.00 93.00 236 ASP A N 1
ATOM 1941 C CA . ASP A 1 236 ? -11.601 -17.328 0.630 1.00 93.00 236 ASP A CA 1
ATOM 1942 C C . ASP A 1 236 ? -10.543 -16.284 1.014 1.00 93.00 236 ASP A C 1
ATOM 1944 O O . ASP A 1 236 ? -9.349 -16.428 0.739 1.00 93.00 236 ASP A O 1
ATOM 1948 N N . ILE A 1 237 ? -10.984 -15.225 1.697 1.00 91.06 237 ILE A N 1
ATOM 1949 C CA . ILE A 1 237 ? -10.139 -14.076 2.045 1.00 91.06 237 ILE A CA 1
ATOM 1950 C C . ILE A 1 237 ? -8.976 -14.483 2.957 1.00 91.06 237 ILE A C 1
ATOM 1952 O O . ILE A 1 237 ? -7.877 -13.945 2.816 1.00 91.06 237 ILE A O 1
ATOM 1956 N N . ASN A 1 238 ? -9.184 -15.429 3.877 1.00 90.00 238 ASN A N 1
ATOM 1957 C CA . ASN A 1 238 ? -8.138 -15.844 4.811 1.00 90.00 238 ASN A CA 1
ATOM 1958 C C . ASN A 1 238 ? -7.065 -16.659 4.088 1.00 90.00 238 ASN A C 1
ATOM 1960 O O . ASN A 1 238 ? -5.877 -16.369 4.232 1.00 90.00 238 ASN A O 1
ATOM 1964 N N . GLN A 1 239 ? -7.476 -17.626 3.268 1.00 91.56 239 GLN A N 1
ATOM 1965 C CA . GLN A 1 239 ? -6.581 -18.417 2.433 1.00 91.56 239 GLN A CA 1
ATOM 1966 C C . GLN A 1 239 ? -5.798 -17.517 1.475 1.00 91.56 239 GLN A C 1
ATOM 1968 O O . GLN A 1 239 ? -4.571 -17.608 1.408 1.00 91.56 239 GLN A O 1
ATOM 1973 N N . ARG A 1 240 ? -6.483 -16.589 0.797 1.00 94.38 240 ARG A N 1
ATOM 1974 C CA . ARG A 1 240 ? -5.867 -15.600 -0.094 1.00 94.38 240 ARG A CA 1
ATOM 1975 C C . ARG A 1 240 ? -4.812 -14.770 0.634 1.00 94.38 240 ARG A C 1
ATOM 1977 O O . ARG A 1 240 ? -3.677 -14.691 0.174 1.00 94.38 240 ARG A O 1
ATOM 1984 N N . ASN A 1 241 ? -5.149 -14.192 1.787 1.00 94.50 241 ASN A N 1
ATOM 1985 C CA . ASN A 1 241 ? -4.205 -13.387 2.561 1.00 94.50 241 ASN A CA 1
ATOM 1986 C C . ASN A 1 241 ? -3.000 -14.204 3.039 1.00 94.50 241 ASN A C 1
ATOM 1988 O O . ASN A 1 241 ? -1.877 -13.709 2.978 1.00 94.50 241 ASN A O 1
ATOM 1992 N N . ASN A 1 242 ? -3.212 -15.442 3.491 1.00 92.44 242 ASN A N 1
ATOM 1993 C CA . ASN A 1 242 ? -2.129 -16.321 3.935 1.00 92.44 242 ASN A CA 1
ATOM 1994 C C . ASN A 1 242 ? -1.159 -16.631 2.791 1.00 92.44 242 ASN A C 1
ATOM 1996 O O . ASN A 1 242 ? 0.054 -16.528 2.978 1.00 92.44 242 ASN A O 1
ATOM 2000 N N . LEU A 1 243 ? -1.681 -16.935 1.599 1.00 94.19 243 LEU A N 1
ATOM 2001 C CA . LEU A 1 243 ? -0.868 -17.154 0.404 1.00 94.19 243 LEU A CA 1
ATOM 2002 C C . LEU A 1 243 ? -0.086 -15.892 0.017 1.00 94.19 243 LEU A C 1
ATOM 2004 O O . LEU A 1 243 ? 1.119 -15.973 -0.210 1.00 94.19 243 LEU A O 1
ATOM 2008 N N . LEU A 1 244 ? -0.735 -14.721 0.004 1.00 95.38 244 LEU A N 1
ATOM 2009 C CA . LEU A 1 244 ? -0.088 -13.447 -0.336 1.00 95.38 244 LEU A CA 1
ATOM 2010 C C . LEU A 1 244 ? 1.016 -13.065 0.661 1.00 95.38 244 LEU A C 1
ATOM 2012 O O . LEU A 1 244 ? 2.091 -12.630 0.246 1.00 95.38 244 LEU A O 1
ATOM 2016 N N . LEU A 1 245 ? 0.788 -13.249 1.965 1.00 94.56 245 LEU A N 1
ATOM 2017 C CA . LEU A 1 245 ? 1.798 -13.002 3.000 1.00 94.56 245 LEU A CA 1
ATOM 2018 C C . LEU A 1 245 ? 2.959 -13.986 2.902 1.00 94.56 245 LEU A C 1
ATOM 2020 O O . LEU A 1 245 ? 4.116 -13.576 2.972 1.00 94.56 245 LEU A O 1
ATOM 2024 N N . CYS A 1 246 ? 2.665 -15.273 2.708 1.00 94.38 246 CYS A N 1
ATOM 2025 C CA . CYS A 1 246 ? 3.700 -16.285 2.555 1.00 94.38 246 CYS A CA 1
ATOM 2026 C C . CYS A 1 246 ? 4.582 -15.990 1.336 1.00 94.38 246 CYS A C 1
ATOM 2028 O O . CYS A 1 246 ? 5.805 -15.917 1.471 1.00 94.38 246 CYS A O 1
ATOM 2030 N N . LEU A 1 247 ? 3.972 -15.690 0.187 1.00 94.06 247 LEU A N 1
ATOM 2031 C CA . LEU A 1 247 ? 4.686 -15.291 -1.023 1.00 94.06 247 LEU A CA 1
ATOM 2032 C C . LEU A 1 247 ? 5.546 -14.036 -0.790 1.00 94.06 247 LEU A C 1
ATOM 2034 O O . LEU A 1 247 ? 6.717 -14.004 -1.163 1.00 94.06 247 LEU A O 1
ATOM 2038 N N . ASN A 1 248 ? 5.019 -13.031 -0.080 1.00 94.12 248 ASN A N 1
ATOM 2039 C CA . ASN A 1 248 ? 5.779 -11.830 0.285 1.00 94.12 248 ASN A CA 1
ATOM 2040 C C . ASN A 1 248 ? 6.958 -12.115 1.224 1.00 94.12 248 ASN A C 1
ATOM 2042 O O . ASN A 1 248 ? 7.990 -11.450 1.132 1.00 94.12 248 ASN A O 1
ATOM 2046 N N . SER A 1 249 ? 6.836 -13.087 2.129 1.00 93.31 249 SER A N 1
ATOM 2047 C CA . SER A 1 249 ? 7.929 -13.501 3.020 1.00 93.31 249 SER A CA 1
ATOM 2048 C C . SER A 1 249 ? 9.073 -14.217 2.289 1.00 93.31 249 SER A C 1
ATOM 2050 O O . SER A 1 249 ? 10.193 -14.259 2.797 1.00 93.31 249 SER A O 1
ATOM 2052 N N . LYS A 1 250 ? 8.796 -14.739 1.088 1.00 92.19 250 LYS A N 1
ATOM 2053 C CA . LYS A 1 250 ? 9.719 -15.488 0.223 1.00 92.19 250 LYS A CA 1
ATOM 2054 C C . LYS A 1 250 ? 10.194 -14.674 -0.985 1.00 92.19 250 LYS A C 1
ATOM 2056 O O . LYS A 1 250 ? 10.684 -15.249 -1.952 1.00 92.19 250 LYS A O 1
ATOM 2061 N N . TYR A 1 251 ? 10.045 -13.348 -0.944 1.00 91.19 251 TYR A N 1
ATOM 2062 C CA . TYR A 1 251 ? 10.472 -12.476 -2.038 1.00 91.19 251 TYR A CA 1
ATOM 2063 C C . TYR A 1 251 ? 11.939 -12.727 -2.407 1.00 91.19 251 TYR A C 1
ATOM 2065 O O . TYR A 1 251 ? 12.804 -12.729 -1.528 1.00 91.19 251 TYR A O 1
ATOM 2073 N N . GLY A 1 252 ? 12.223 -12.924 -3.695 1.00 86.44 252 GLY A N 1
ATOM 2074 C CA . GLY A 1 252 ? 13.572 -13.258 -4.166 1.00 86.44 252 GLY A CA 1
ATOM 2075 C C . GLY A 1 252 ? 13.960 -14.740 -4.022 1.00 86.44 252 GLY A C 1
ATOM 2076 O O . GLY A 1 252 ? 15.134 -15.083 -4.160 1.00 86.44 252 GLY A O 1
ATOM 2077 N N . GLN A 1 253 ? 13.019 -15.610 -3.633 1.00 88.88 253 GLN A N 1
ATOM 2078 C CA . GLN A 1 253 ? 13.254 -17.039 -3.392 1.00 88.88 253 GLN A CA 1
ATOM 2079 C C . GLN A 1 253 ? 12.123 -17.922 -3.941 1.00 88.88 253 GLN A C 1
ATOM 2081 O O . GLN A 1 253 ? 11.879 -19.016 -3.425 1.00 88.88 253 GLN A O 1
ATOM 2086 N N . ILE A 1 254 ? 11.404 -17.466 -4.972 1.00 83.25 254 ILE A N 1
ATOM 2087 C CA . ILE A 1 254 ? 10.280 -18.232 -5.525 1.00 83.25 254 ILE A CA 1
ATOM 2088 C C . ILE A 1 254 ? 10.835 -19.404 -6.339 1.00 83.25 254 ILE A C 1
ATOM 2090 O O . ILE A 1 254 ? 11.236 -19.265 -7.491 1.00 83.25 254 ILE A O 1
ATOM 2094 N N . ASN A 1 255 ? 10.844 -20.585 -5.728 1.00 85.50 255 ASN A N 1
ATOM 2095 C CA . ASN A 1 255 ? 11.145 -21.849 -6.395 1.00 85.50 255 ASN A CA 1
ATOM 2096 C C . ASN A 1 255 ? 9.847 -22.628 -6.655 1.00 85.50 255 ASN A C 1
ATOM 2098 O O . ASN A 1 255 ? 8.801 -22.300 -6.107 1.00 85.50 255 ASN A O 1
ATOM 2102 N N . SER A 1 256 ? 9.891 -23.702 -7.442 1.00 79.50 256 SER A N 1
ATOM 2103 C CA . SER A 1 256 ? 8.705 -24.514 -7.769 1.00 79.50 256 SER A CA 1
ATOM 2104 C C . SER A 1 256 ? 7.968 -25.116 -6.561 1.00 79.50 256 SER A C 1
ATOM 2106 O O . SER A 1 256 ? 6.850 -25.600 -6.717 1.00 79.50 256 SER A O 1
ATOM 2108 N N . ASN A 1 257 ? 8.570 -25.103 -5.369 1.00 85.50 257 ASN A N 1
ATOM 2109 C CA . ASN A 1 257 ? 8.017 -25.692 -4.154 1.00 85.50 257 ASN A CA 1
ATOM 2110 C C . ASN A 1 257 ? 7.301 -24.674 -3.257 1.00 85.50 257 ASN A C 1
ATOM 2112 O O . ASN A 1 257 ? 6.728 -25.079 -2.247 1.00 85.50 257 ASN A O 1
ATOM 2116 N N . TRP A 1 258 ? 7.276 -23.384 -3.620 1.00 82.62 258 TRP A N 1
ATOM 2117 C CA . TRP A 1 258 ? 6.676 -22.331 -2.789 1.00 82.62 258 TRP A CA 1
ATOM 2118 C C . TRP A 1 258 ? 5.217 -22.629 -2.416 1.00 82.62 258 TRP A C 1
ATOM 2120 O O . TRP A 1 258 ? 4.798 -22.341 -1.300 1.00 82.62 258 TRP A O 1
ATOM 2130 N N . ILE A 1 259 ? 4.456 -23.262 -3.317 1.00 79.56 259 ILE A N 1
ATOM 2131 C CA . ILE A 1 259 ? 3.056 -23.633 -3.071 1.00 79.56 259 ILE A CA 1
ATOM 2132 C C . ILE A 1 259 ? 2.958 -24.580 -1.877 1.00 79.56 259 ILE A C 1
ATOM 2134 O O . ILE A 1 259 ? 2.139 -24.343 -0.998 1.00 79.56 259 ILE A O 1
ATOM 2138 N N . TYR A 1 260 ? 3.815 -25.602 -1.817 1.00 85.81 260 TYR A N 1
ATOM 2139 C CA . TYR A 1 260 ? 3.828 -26.571 -0.719 1.00 85.81 260 TYR A CA 1
ATOM 2140 C C . TYR A 1 260 ? 4.288 -25.946 0.602 1.00 85.81 260 TYR A C 1
ATOM 2142 O O . TYR A 1 260 ? 3.847 -26.364 1.667 1.00 85.81 260 TYR A O 1
ATOM 2150 N N . GLU A 1 261 ? 5.161 -24.938 0.539 1.00 85.31 261 GLU A N 1
ATOM 2151 C CA . GLU A 1 261 ? 5.605 -24.188 1.719 1.00 85.31 261 GLU A CA 1
ATOM 2152 C C . GLU A 1 261 ? 4.536 -23.211 2.240 1.00 85.31 261 GLU A C 1
ATOM 2154 O O . GLU A 1 261 ? 4.547 -22.873 3.423 1.00 85.31 261 GLU A O 1
ATOM 2159 N N . CYS A 1 262 ? 3.631 -22.755 1.369 1.00 84.69 262 CYS A N 1
ATOM 2160 C CA . CYS A 1 262 ? 2.603 -21.760 1.679 1.00 84.69 262 CYS A CA 1
ATOM 2161 C C . CYS A 1 262 ? 1.193 -22.339 1.863 1.00 84.69 262 CYS A C 1
ATOM 2163 O O . CYS A 1 262 ? 0.296 -21.624 2.315 1.00 84.69 262 CYS A O 1
ATOM 2165 N N . SER A 1 263 ? 0.975 -23.607 1.516 1.00 76.44 263 SER A N 1
ATOM 2166 C CA . SER A 1 263 ? -0.248 -24.342 1.824 1.00 76.44 263 SER A CA 1
ATOM 2167 C C . SER A 1 263 ? -0.258 -24.733 3.304 1.00 76.44 263 SER A C 1
ATOM 2169 O O . SER A 1 263 ? 0.502 -25.611 3.714 1.00 76.44 263 SER A O 1
ATOM 2171 N N . PHE A 1 264 ? -1.101 -24.055 4.086 1.00 58.97 264 PHE A N 1
ATOM 2172 C CA . PHE A 1 264 ? -1.407 -24.367 5.487 1.00 58.97 264 PHE A CA 1
ATOM 2173 C C . PHE A 1 264 ? -2.667 -25.222 5.603 1.00 58.97 264 PHE A C 1
ATOM 2175 O O . PHE A 1 264 ? -3.616 -24.963 4.826 1.00 58.97 264 PHE A O 1
#

Foldseek 3Di:
DDPPDPPPDDVLVVLVVVCVLLVQDPVNSVVVVCCCVDPNVVVVVVVVVVVVCVVVVDPDDDPPFDDDPPHTPPLCRVCCPPDVPVVLVVCLVVQLPCPPDPDVPDPPPPPPPPPPDPPDPLPDPVHQLVPLLPDVVSVVSHNDPVSVVVVCVVLPPAADEAEAEAQLVDPVRLCCCQVPCCVRPLDPSSVVSNVRSYHYAYHYDDDDPSCVVSLPPDQSSVLSVVLNCLSVPPPDRSLSSQLNNLSSVCRVNDDPCSCVVSDD

Secondary structure (DSSP, 8-state):
----------HHHHHHHHHHHTT--HHHHHHHHHHHTSHHHHHHHHHHHHHHHHHTTSSS-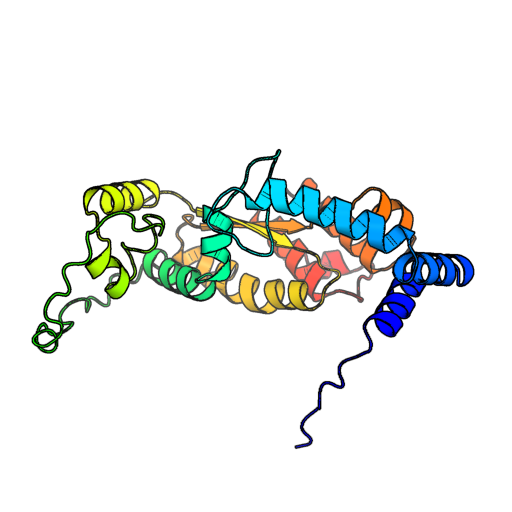-SS--EETTEE-HHHHHHHHHHHHHHHHHHHHHHS--TT----S---S-S-TT------------S-TTTTTT-HHHHHHH--HHHHHHHHHHHTTSPEEEEEEE-TTSHHHHHIIIIIIHHHTSSHHHHHHTTT-EEEEEEEPPPPHHHHHS-TT-HHHHHHHHHHHHHHH---HHHHHHHHHHHHHTTT---TTHHHHH--

Radius of gyration: 24.28 Å; chains: 1; bounding box: 55×59×65 Å